Protein AF-X0WS95-F1 (afdb_monomer_lite)

Radius of gyration: 35.37 Å; chains: 1; bounding box: 78×83×70 Å

Foldseek 3Di:
DVVVVVCVVCCVVCVVVVVVVVVVVVVVVVVVVVVVVVVVVVVVVCVVPVVVVVVVVVVLVVDPVSVCCVVVVVVVVVVVVVVCVVCVVVCPVVVLVVLVVVVQVLLLLVLQLQVVVCVVVVQAGAQDVVVSVVVVSDDPCSVPPPQNPAKDAQRHGHGLVVDDQQQFGMKGDDPFFIWTAGSVSHIDTDGPVCLLVVLVSCVVVVNCPDPSVVPNVPQDPVSVVVVVVVVVVCVVVVPDDPVVVVVVPD

Sequence (250 aa):
GQDATRLERVWPLVRPYVMALVWVVVMLAGVAVAALAGYVALKVAWRVLFPAAGRTIKFVWQRPVLRWAAVILPLIVLCLGLMVAMLLPAVSGALDDAKKSQVANTLKQLGTAMQTYSSAHRQEYPESLDELHEEGFMAAELSNSREIKNFEYLAGGKRVTDMPGSAVVAYAELEDGFNVLYNDGHVAWRSRGEMRELAAQLYKQGDVDANVVREDLRLSEAELDDYTKQYNLAKRLKGKSRAKLDQLVG

Secondary structure (DSSP, 8-state):
-THHHHHHHHHHHHHHHHHHHHHHHHHHHHHHHHHHHHHHHHHHHHHHHHHHHHHHHHHHTTSHHHHHHHHHHHHHHHHHHHHHHHHHHHHHHHHHHHHHHHHHHHHHHHHHHHHHHHHHTTTBPPSSHHHHHHTTSS-HHHHH-GGGGSEEE--TT-BGGGS-TTSEEEEEEETTEEEEEETTS-EEEEEGGGHHHHHHHHHHHT--S-HHHHHHTSPPHHHHHHHHHHHHHHHHTTT--GGGTTTT--

InterPro domains:
  IPR045584 Pilin-like [SSF54523] (78-125)

Organism: NCBI:txid412755

pLDDT: mean 79.01, std 12.48, range [43.91, 94.75]

Structure (mmCIF, N/CA/C/O backbone):
data_AF-X0WS95-F1
#
_entry.id   AF-X0WS95-F1
#
loop_
_atom_site.group_PDB
_atom_site.id
_atom_site.type_symbol
_atom_site.label_atom_id
_atom_site.label_alt_id
_atom_site.label_comp_id
_atom_site.label_asym_id
_atom_site.label_entity_id
_atom_site.label_seq_id
_atom_site.pdbx_PDB_ins_code
_atom_site.Cartn_x
_atom_site.Cartn_y
_atom_site.Cartn_z
_atom_site.occupancy
_atom_site.B_iso_or_equiv
_atom_site.auth_seq_id
_atom_site.auth_comp_id
_atom_site.auth_asym_id
_atom_site.auth_atom_id
_atom_site.pdbx_PDB_model_num
ATOM 1 N N . GLY A 1 1 ? 59.728 44.444 -27.921 1.00 51.03 1 GLY A N 1
ATOM 2 C CA . GLY A 1 1 ? 58.648 45.090 -28.696 1.00 51.03 1 GLY A CA 1
ATOM 3 C C . GLY A 1 1 ? 57.432 45.233 -27.806 1.00 51.03 1 GLY A C 1
ATOM 4 O O . GLY A 1 1 ? 57.235 44.361 -26.969 1.00 51.03 1 GLY A O 1
ATOM 5 N N . GLN A 1 2 ? 56.665 46.319 -27.937 1.00 59.28 2 GLN A N 1
ATOM 6 C CA . GLN A 1 2 ? 55.518 46.682 -27.078 1.00 59.28 2 GLN A CA 1
ATOM 7 C C . GLN A 1 2 ? 54.415 45.605 -26.948 1.00 59.28 2 GLN A C 1
ATOM 9 O O . GLN A 1 2 ? 53.550 45.721 -26.084 1.00 59.28 2 GLN A O 1
ATOM 14 N N . ASP A 1 3 ? 54.461 44.542 -27.752 1.00 57.81 3 ASP A N 1
ATOM 15 C CA . ASP A 1 3 ? 53.487 43.448 -27.726 1.00 57.81 3 ASP A CA 1
ATOM 16 C C . ASP A 1 3 ? 53.684 42.457 -26.565 1.00 57.81 3 ASP A C 1
ATOM 18 O O . ASP A 1 3 ? 52.709 41.896 -26.064 1.00 57.81 3 ASP A O 1
ATOM 22 N N . ALA A 1 4 ? 54.917 42.282 -26.070 1.00 58.69 4 ALA A N 1
ATOM 23 C CA . ALA A 1 4 ? 55.209 41.333 -24.987 1.00 58.69 4 ALA A CA 1
ATOM 24 C C . ALA A 1 4 ? 54.573 41.751 -23.645 1.00 58.69 4 ALA A C 1
ATOM 26 O O . ALA A 1 4 ? 54.036 40.920 -22.918 1.00 58.69 4 ALA A O 1
ATOM 27 N N . THR A 1 5 ? 54.537 43.053 -23.353 1.00 60.31 5 THR A N 1
ATOM 28 C CA . THR A 1 5 ? 53.957 43.601 -22.114 1.00 60.31 5 THR A CA 1
ATOM 29 C C . THR A 1 5 ? 52.428 43.678 -22.142 1.00 60.31 5 THR A C 1
ATOM 31 O O . THR A 1 5 ? 51.791 43.736 -21.088 1.00 60.31 5 THR A O 1
ATOM 34 N N . ARG A 1 6 ? 51.804 43.656 -23.331 1.00 62.22 6 ARG A N 1
ATOM 35 C CA . ARG A 1 6 ? 50.345 43.517 -23.470 1.00 62.22 6 ARG A CA 1
ATOM 36 C C . ARG A 1 6 ? 49.896 42.102 -23.129 1.00 62.22 6 ARG A C 1
ATOM 38 O O . ARG A 1 6 ? 48.949 41.956 -22.362 1.00 62.22 6 ARG A O 1
ATOM 45 N N . LEU A 1 7 ? 50.588 41.085 -23.644 1.00 61.38 7 LEU A N 1
ATOM 46 C CA . LEU A 1 7 ? 50.256 39.675 -23.422 1.00 61.38 7 LEU A CA 1
ATOM 47 C C . LEU A 1 7 ? 50.296 39.287 -21.938 1.00 61.38 7 LEU A C 1
ATOM 49 O O . LEU A 1 7 ? 49.357 38.653 -21.467 1.00 61.38 7 LEU A O 1
ATOM 53 N N . GLU A 1 8 ? 51.290 39.745 -21.175 1.00 66.88 8 GLU A N 1
ATOM 54 C CA . GLU A 1 8 ? 51.404 39.448 -19.735 1.00 66.88 8 GLU A CA 1
ATOM 55 C C . GLU A 1 8 ? 50.234 39.983 -18.893 1.00 66.88 8 GLU A C 1
ATOM 57 O O . GLU A 1 8 ? 49.891 39.397 -17.867 1.00 66.88 8 GLU A O 1
ATOM 62 N N . ARG A 1 9 ? 49.566 41.057 -19.338 1.00 71.06 9 ARG A N 1
ATOM 63 C CA . ARG A 1 9 ? 48.417 41.644 -18.630 1.00 71.06 9 ARG A CA 1
ATOM 64 C C . ARG A 1 9 ? 47.102 40.914 -18.916 1.00 71.06 9 ARG A C 1
ATOM 66 O O . ARG A 1 9 ? 46.250 40.832 -18.037 1.00 71.06 9 ARG A O 1
ATOM 73 N N . VAL A 1 10 ? 46.925 40.392 -20.131 1.00 75.62 10 VAL A N 1
ATOM 74 C CA . VAL A 1 10 ? 45.719 39.636 -20.537 1.00 75.62 10 VAL A CA 1
ATOM 75 C C . VAL A 1 10 ? 45.837 38.138 -20.258 1.00 75.62 10 VAL A C 1
ATOM 77 O O . VAL A 1 10 ? 44.820 37.463 -20.119 1.00 75.62 10 VAL A O 1
ATOM 80 N N . TRP A 1 11 ? 47.054 37.610 -20.115 1.00 77.94 11 TRP A N 1
ATOM 81 C CA . TRP A 1 11 ? 47.298 36.191 -19.860 1.00 77.94 11 TRP A CA 1
ATOM 82 C C . TRP A 1 11 ? 46.543 35.623 -18.644 1.00 77.94 11 TRP A C 1
ATOM 84 O O . TRP A 1 11 ? 45.923 34.575 -18.805 1.00 77.94 11 TRP A O 1
ATOM 94 N N . PRO A 1 12 ? 46.475 36.277 -17.465 1.00 80.69 12 PRO A N 1
ATOM 95 C CA . PRO A 1 12 ? 45.745 35.735 -16.314 1.00 80.69 12 PRO A CA 1
ATOM 96 C C . PRO A 1 12 ? 44.233 35.617 -16.558 1.00 80.69 12 PRO A C 1
ATOM 98 O O . PRO A 1 12 ? 43.599 34.709 -16.028 1.00 80.69 12 PRO A O 1
ATOM 101 N N . LEU A 1 13 ? 43.669 36.509 -17.380 1.00 79.88 13 LEU A N 1
ATOM 102 C CA . LEU A 1 13 ? 42.247 36.533 -17.740 1.00 79.88 13 LEU A CA 1
ATOM 103 C C . LEU A 1 13 ? 41.900 35.459 -18.780 1.00 79.88 13 LEU A C 1
ATOM 105 O O . LEU A 1 13 ? 40.822 34.877 -18.724 1.00 79.88 13 LEU A O 1
ATOM 109 N N . VAL A 1 14 ? 42.812 35.180 -19.716 1.00 83.56 14 VAL A N 1
ATOM 110 C CA . VAL A 1 14 ? 42.594 34.244 -20.837 1.00 83.56 14 VAL A CA 1
ATOM 111 C C . VAL A 1 14 ? 43.036 32.812 -20.496 1.00 83.56 14 VAL A C 1
ATOM 113 O O . VAL A 1 14 ? 42.481 31.845 -21.018 1.00 83.56 14 VAL A O 1
ATOM 116 N N . ARG A 1 15 ? 43.979 32.651 -19.558 1.00 84.56 15 ARG A N 1
ATOM 117 C CA . ARG A 1 15 ? 44.483 31.362 -19.059 1.00 84.56 15 ARG A CA 1
ATOM 118 C C . ARG A 1 15 ? 43.390 30.359 -18.655 1.00 84.56 15 ARG A C 1
ATOM 120 O O . ARG A 1 15 ? 43.506 29.218 -19.100 1.00 84.56 15 ARG A O 1
ATOM 127 N N . PRO A 1 16 ? 42.343 30.703 -17.873 1.00 87.12 16 PRO A N 1
ATOM 128 C CA . PRO A 1 16 ? 41.310 29.729 -17.508 1.00 87.12 16 PRO A CA 1
ATOM 129 C C . PRO A 1 16 ? 40.523 29.222 -18.724 1.00 87.12 16 PRO A C 1
ATOM 131 O O . PRO A 1 16 ? 40.221 28.034 -18.796 1.00 87.12 16 PRO A O 1
ATOM 134 N N . TYR A 1 17 ? 40.263 30.077 -19.717 1.00 88.19 17 TYR A N 1
ATOM 135 C CA . TYR A 1 17 ? 39.553 29.695 -20.942 1.00 88.19 17 TYR A CA 1
ATOM 136 C C . TYR A 1 17 ? 40.396 28.797 -21.847 1.00 88.19 17 TYR A C 1
ATOM 138 O O . TYR A 1 17 ? 39.897 27.803 -22.366 1.00 88.19 17 TYR A O 1
ATOM 146 N N . VAL A 1 18 ? 41.689 29.099 -21.997 1.00 88.50 18 VAL A N 1
ATOM 147 C CA . VAL A 1 18 ? 42.621 28.249 -22.757 1.00 88.50 18 VAL A CA 1
ATOM 148 C C . VAL A 1 18 ? 42.774 26.888 -22.085 1.00 88.50 18 VAL A C 1
ATOM 150 O O . VAL A 1 18 ? 42.751 25.860 -22.755 1.00 88.50 18 VAL A O 1
ATOM 153 N N . MET A 1 19 ? 42.873 26.861 -20.757 1.00 88.81 19 MET A N 1
ATOM 154 C CA . MET A 1 19 ? 42.991 25.619 -19.999 1.00 88.81 19 MET A CA 1
ATOM 155 C C . MET A 1 19 ? 41.702 24.786 -20.088 1.00 88.81 19 MET A C 1
ATOM 157 O O . MET A 1 19 ? 41.779 23.579 -20.297 1.00 88.81 19 MET A O 1
ATOM 161 N N . ALA A 1 20 ? 40.527 25.422 -20.034 1.00 87.00 20 ALA A N 1
ATOM 162 C CA . ALA A 1 20 ? 39.244 24.765 -20.281 1.00 87.00 20 ALA A CA 1
ATOM 163 C C . ALA A 1 20 ? 39.148 24.196 -21.708 1.00 87.00 20 ALA A C 1
ATOM 165 O O . ALA A 1 20 ? 38.742 23.049 -21.877 1.00 87.00 20 ALA A O 1
ATOM 166 N N . LEU A 1 21 ? 39.584 24.947 -22.725 1.00 91.88 21 LEU A N 1
ATOM 167 C CA . LEU A 1 21 ? 39.615 24.484 -24.116 1.00 91.88 21 LEU A CA 1
ATOM 168 C C . LEU A 1 21 ? 40.515 23.247 -24.278 1.00 91.88 21 LEU A C 1
ATOM 170 O O . LEU A 1 21 ? 40.120 22.276 -24.919 1.00 91.88 21 LEU A O 1
ATOM 174 N N . VAL A 1 22 ? 41.698 23.252 -23.657 1.00 92.88 22 VAL A N 1
ATOM 175 C CA . VAL A 1 22 ? 42.612 22.100 -23.656 1.00 92.88 22 VAL A CA 1
ATOM 176 C C . VAL A 1 22 ? 41.953 20.882 -23.007 1.00 92.88 22 VAL A C 1
ATOM 178 O O . VAL A 1 22 ? 41.993 19.797 -23.582 1.00 92.88 22 VAL A O 1
ATOM 181 N N . TRP A 1 23 ? 41.288 21.049 -21.861 1.00 94.75 23 TRP A N 1
ATOM 182 C CA . TRP A 1 23 ? 40.568 19.953 -21.206 1.00 94.75 23 TRP A CA 1
ATOM 183 C C . TRP A 1 23 ? 39.411 19.408 -22.049 1.00 94.75 23 TRP A C 1
ATOM 185 O O . TRP A 1 23 ? 39.240 18.193 -22.114 1.00 94.75 23 TRP A O 1
ATOM 195 N N . VAL A 1 24 ? 38.668 20.266 -22.753 1.00 92.00 24 VAL A N 1
ATOM 196 C CA . VAL A 1 24 ? 37.610 19.840 -23.686 1.00 92.00 24 VAL A CA 1
ATOM 197 C C . VAL A 1 24 ? 38.191 19.002 -24.826 1.00 92.00 24 VAL A C 1
ATOM 199 O O . VAL A 1 24 ? 37.656 17.939 -25.136 1.00 92.00 24 VAL A O 1
ATOM 202 N N . VAL A 1 25 ? 39.312 19.423 -25.418 1.00 93.12 25 VAL A N 1
ATOM 203 C CA . VAL A 1 25 ? 39.982 18.664 -26.488 1.00 93.12 25 VAL A CA 1
ATOM 204 C C . VAL A 1 25 ? 40.484 17.309 -25.979 1.00 93.12 25 VAL A C 1
ATOM 206 O O . VAL A 1 25 ? 40.285 16.295 -26.648 1.00 93.12 25 VAL A O 1
ATOM 209 N N . VAL A 1 26 ? 41.074 17.262 -24.782 1.00 92.38 26 VAL A N 1
ATOM 210 C CA . VAL A 1 26 ? 41.519 16.010 -24.145 1.00 92.38 26 VAL A CA 1
ATOM 211 C C . VAL A 1 26 ? 40.336 15.077 -23.876 1.00 92.38 26 VAL A C 1
ATOM 213 O O . VAL A 1 26 ? 40.427 13.879 -24.143 1.00 92.38 26 VAL A O 1
ATOM 216 N N . MET A 1 27 ? 39.208 15.610 -23.405 1.00 91.62 27 MET A N 1
ATOM 217 C CA . MET A 1 27 ? 38.013 14.814 -23.133 1.00 91.62 27 MET A CA 1
ATOM 218 C C . MET A 1 27 ? 37.405 14.249 -24.423 1.00 91.62 27 MET A C 1
ATOM 220 O O . MET A 1 27 ? 37.101 13.059 -24.484 1.00 91.62 27 MET A O 1
ATOM 224 N N . LEU A 1 28 ? 37.301 15.062 -25.479 1.00 92.50 28 LEU A N 1
ATOM 225 C CA . LEU A 1 28 ? 36.827 14.618 -26.794 1.00 92.50 28 LEU A CA 1
ATOM 226 C C . LEU A 1 28 ? 37.736 13.539 -27.396 1.00 92.50 28 LEU A C 1
ATOM 228 O O . LEU A 1 28 ? 37.239 12.546 -27.927 1.00 92.50 28 LEU A O 1
ATOM 232 N N . ALA A 1 29 ? 39.057 13.687 -27.263 1.00 89.62 29 ALA A N 1
ATOM 233 C CA . ALA A 1 29 ? 40.011 12.666 -27.686 1.00 89.62 29 ALA A CA 1
ATOM 234 C C . ALA A 1 29 ? 39.838 11.360 -26.889 1.00 89.62 29 ALA A C 1
ATOM 236 O O . ALA A 1 29 ? 39.828 10.279 -27.477 1.00 89.62 29 ALA A O 1
ATOM 237 N N . GLY A 1 30 ? 39.629 11.447 -25.571 1.00 88.81 30 GLY A N 1
ATOM 238 C CA . GLY A 1 30 ? 39.355 10.288 -24.717 1.00 88.81 30 GLY A CA 1
ATOM 239 C C . GLY A 1 30 ? 38.076 9.546 -25.114 1.00 88.81 30 GLY A C 1
ATOM 240 O O . GLY A 1 30 ? 38.086 8.321 -25.243 1.00 88.81 30 GLY A O 1
ATOM 241 N N . VAL A 1 31 ? 36.994 10.281 -25.390 1.00 89.25 31 VAL A N 1
ATOM 242 C CA . VAL A 1 31 ? 35.725 9.708 -25.870 1.00 89.25 31 VAL A CA 1
ATOM 243 C C . VAL A 1 31 ? 35.906 9.033 -27.231 1.00 89.25 31 VAL A C 1
ATOM 245 O O . VAL A 1 31 ? 35.423 7.918 -27.427 1.00 89.25 31 VAL A O 1
ATOM 248 N N . ALA A 1 32 ? 36.646 9.652 -28.154 1.00 89.31 32 ALA A N 1
ATOM 249 C CA . ALA A 1 32 ? 36.923 9.069 -29.465 1.00 89.31 32 ALA A CA 1
ATOM 250 C C . ALA A 1 32 ? 37.728 7.761 -29.363 1.00 89.31 32 ALA A C 1
ATOM 252 O O . ALA A 1 32 ? 37.407 6.787 -30.044 1.00 89.31 32 ALA A O 1
ATOM 253 N N . VAL A 1 33 ? 38.731 7.702 -28.480 1.00 89.56 33 VAL A N 1
ATOM 254 C CA . VAL A 1 33 ? 39.522 6.484 -28.235 1.00 89.56 33 VAL A CA 1
ATOM 255 C C . VAL A 1 33 ? 38.668 5.387 -27.600 1.00 89.56 33 VAL A C 1
ATOM 257 O O . VAL A 1 33 ? 38.736 4.241 -28.041 1.00 89.56 33 VAL A O 1
ATOM 260 N N . ALA A 1 34 ? 37.824 5.719 -26.621 1.00 85.06 34 ALA A N 1
ATOM 261 C CA . ALA A 1 34 ? 36.910 4.758 -26.003 1.00 85.06 34 ALA A CA 1
ATOM 262 C C . ALA A 1 34 ? 35.889 4.206 -27.013 1.00 85.06 34 ALA A C 1
ATOM 264 O O . ALA A 1 34 ? 35.655 2.997 -27.060 1.00 85.06 34 ALA A O 1
ATOM 265 N N . ALA A 1 35 ? 35.337 5.064 -27.876 1.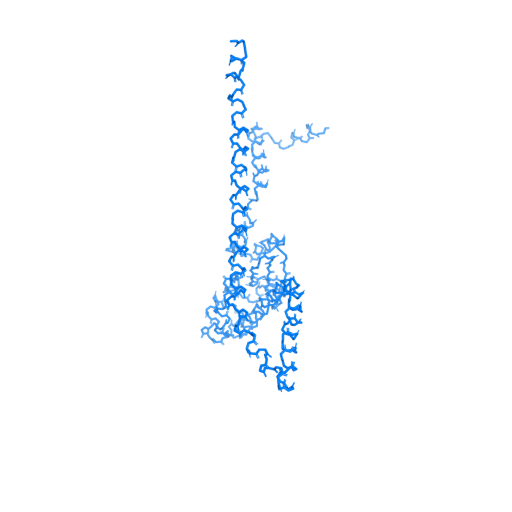00 88.12 35 ALA A N 1
ATOM 266 C CA . ALA A 1 35 ? 34.433 4.656 -28.948 1.00 88.12 35 ALA A CA 1
ATOM 267 C C . ALA A 1 35 ? 35.132 3.748 -29.972 1.00 88.12 35 ALA A C 1
ATOM 269 O O . ALA A 1 35 ? 34.577 2.724 -30.376 1.00 88.12 35 ALA A O 1
ATOM 270 N N . LEU A 1 36 ? 36.372 4.073 -30.354 1.00 91.06 36 LEU A N 1
ATOM 271 C CA . LEU A 1 36 ? 37.169 3.257 -31.269 1.00 91.06 36 LEU A CA 1
ATOM 272 C C . LEU A 1 36 ? 37.506 1.892 -30.653 1.00 91.06 36 LEU A C 1
ATOM 274 O O . LEU A 1 36 ? 37.371 0.868 -31.321 1.00 91.06 36 LEU A O 1
ATOM 278 N N . ALA A 1 37 ? 37.890 1.860 -29.375 1.00 85.56 37 ALA A N 1
ATOM 279 C CA . ALA A 1 37 ? 38.157 0.628 -28.641 1.00 85.56 37 ALA A CA 1
ATOM 280 C C . ALA A 1 37 ? 36.898 -0.245 -28.529 1.00 85.56 37 ALA A C 1
ATOM 282 O O . ALA A 1 37 ? 36.961 -1.444 -28.800 1.00 85.56 37 ALA A O 1
ATOM 283 N N . GLY A 1 38 ? 35.743 0.358 -28.225 1.00 86.69 38 GLY A N 1
ATOM 284 C CA . GLY A 1 38 ? 34.448 -0.323 -28.217 1.00 86.69 38 GLY A CA 1
ATOM 285 C C . GLY A 1 38 ? 34.080 -0.899 -29.586 1.00 86.69 38 GLY A C 1
ATOM 286 O O . GLY A 1 38 ? 33.688 -2.061 -29.683 1.00 86.69 38 GLY A O 1
ATOM 287 N N . TYR A 1 39 ? 34.287 -0.138 -30.664 1.00 90.50 39 TYR A N 1
ATOM 288 C CA . TYR A 1 39 ? 34.056 -0.606 -32.033 1.00 90.50 39 TYR A CA 1
ATOM 289 C C . TYR A 1 39 ? 34.977 -1.772 -32.418 1.00 90.50 39 TYR A C 1
ATOM 291 O O . TYR A 1 39 ? 34.523 -2.758 -33.001 1.00 90.50 39 TYR A O 1
ATOM 299 N N . VAL A 1 40 ? 36.267 -1.698 -32.074 1.00 88.19 40 VAL A N 1
ATOM 300 C CA . VAL A 1 40 ? 37.228 -2.777 -32.341 1.00 88.19 40 VAL A CA 1
ATOM 301 C C . VAL A 1 40 ? 36.879 -4.026 -31.537 1.00 88.19 40 VAL A C 1
ATOM 303 O O . VAL A 1 40 ? 36.846 -5.112 -32.114 1.00 88.19 40 VAL A O 1
ATOM 306 N N . ALA A 1 41 ? 36.552 -3.889 -30.250 1.00 83.94 41 ALA A N 1
ATOM 307 C CA . ALA A 1 41 ? 36.123 -5.003 -29.409 1.00 83.94 41 ALA A CA 1
ATOM 308 C C . ALA A 1 41 ? 34.859 -5.672 -29.968 1.00 83.94 41 ALA A C 1
ATOM 310 O O . ALA A 1 41 ? 34.825 -6.894 -30.118 1.00 83.94 41 ALA A O 1
ATOM 311 N N . LEU A 1 42 ? 33.866 -4.879 -30.380 1.00 86.38 42 LEU A N 1
ATOM 312 C CA . LEU A 1 42 ? 32.645 -5.375 -31.010 1.00 86.38 42 LEU A CA 1
ATOM 313 C C . LEU A 1 42 ? 32.943 -6.111 -32.323 1.00 86.38 42 LEU A C 1
ATOM 315 O O . LEU A 1 42 ? 32.413 -7.194 -32.561 1.00 86.38 42 LEU A O 1
ATOM 319 N N . LYS A 1 43 ? 33.833 -5.567 -33.159 1.00 85.50 43 LYS A N 1
ATOM 320 C CA . LYS A 1 43 ? 34.230 -6.162 -34.443 1.00 85.50 43 LYS A CA 1
ATOM 321 C C . LYS A 1 43 ? 35.011 -7.466 -34.271 1.00 85.50 43 LYS A C 1
ATOM 323 O O . LYS A 1 43 ? 34.818 -8.402 -35.049 1.00 85.50 43 LYS A O 1
ATOM 328 N N . VAL A 1 44 ? 35.887 -7.542 -33.269 1.00 84.44 44 VAL A N 1
ATOM 329 C CA . VAL A 1 44 ? 36.634 -8.761 -32.921 1.00 84.44 44 VAL A CA 1
ATOM 330 C C . VAL A 1 44 ? 35.689 -9.815 -32.351 1.00 84.44 44 VAL A C 1
ATOM 332 O O . VAL A 1 44 ? 35.720 -10.952 -32.816 1.00 84.44 44 VAL A O 1
ATOM 335 N N . ALA A 1 45 ? 34.792 -9.437 -31.437 1.00 79.25 45 ALA A N 1
ATOM 336 C CA . ALA A 1 45 ? 33.759 -10.326 -30.913 1.00 79.25 45 ALA A CA 1
ATOM 337 C C . ALA A 1 45 ? 32.890 -10.896 -32.045 1.00 79.25 45 ALA A C 1
ATOM 339 O O . ALA A 1 45 ? 32.692 -12.109 -32.121 1.00 79.25 45 ALA A O 1
ATOM 340 N N . TRP A 1 46 ? 32.470 -10.050 -32.992 1.00 76.56 46 TRP A N 1
ATOM 341 C CA . TRP A 1 46 ? 31.762 -10.476 -34.200 1.00 76.56 46 TRP A CA 1
ATOM 342 C C . TRP A 1 46 ? 32.570 -11.484 -35.022 1.00 76.56 46 TRP A C 1
ATOM 344 O O . TRP A 1 46 ? 32.042 -12.519 -35.420 1.00 76.56 46 TRP A O 1
ATOM 354 N N . ARG A 1 47 ? 33.866 -11.232 -35.242 1.00 78.12 47 ARG A N 1
ATOM 355 C CA . ARG A 1 47 ? 34.745 -12.146 -35.989 1.00 78.12 47 ARG A CA 1
ATOM 356 C C . ARG A 1 47 ? 34.972 -13.494 -35.311 1.00 78.12 47 ARG A C 1
ATOM 358 O O . ARG A 1 47 ? 35.217 -14.459 -36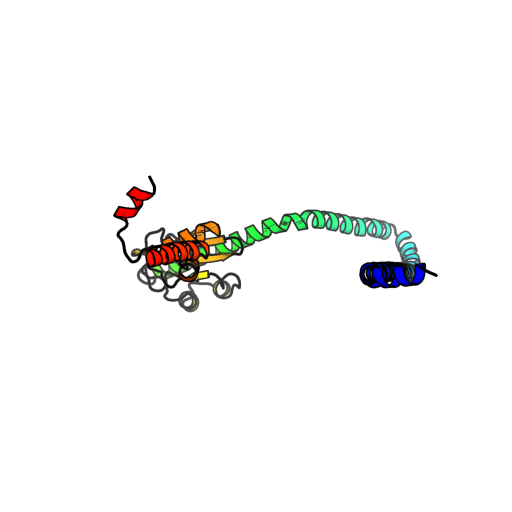.024 1.00 78.12 47 ARG A O 1
ATOM 365 N N . VAL A 1 48 ? 34.927 -13.563 -33.984 1.00 75.06 48 VAL A N 1
ATOM 366 C CA . VAL A 1 48 ? 35.158 -14.801 -33.221 1.00 75.06 48 VAL A CA 1
ATOM 367 C C . VAL A 1 48 ? 33.871 -15.618 -33.066 1.00 75.06 48 VAL A C 1
ATOM 369 O O . VAL A 1 48 ? 33.909 -16.841 -33.181 1.00 75.06 48 VAL A O 1
ATOM 372 N N . LEU A 1 49 ? 32.719 -14.965 -32.881 1.00 67.81 49 LEU A N 1
ATOM 373 C CA . LEU A 1 49 ? 31.420 -15.634 -32.722 1.00 67.81 49 LEU A CA 1
ATOM 374 C C . LEU A 1 49 ? 30.842 -16.166 -34.048 1.00 67.81 49 LEU A C 1
ATOM 376 O O . LEU A 1 49 ? 30.312 -17.277 -34.094 1.00 67.81 49 LEU A O 1
ATOM 380 N N . PHE A 1 50 ? 30.967 -15.422 -35.152 1.00 62.94 50 PHE A N 1
ATOM 381 C CA . PHE A 1 50 ? 30.386 -15.817 -36.444 1.00 62.94 50 PHE A CA 1
ATOM 382 C C . PHE A 1 50 ? 30.946 -17.092 -37.115 1.00 62.94 50 PHE A C 1
ATOM 384 O O . PHE A 1 50 ? 30.156 -17.804 -37.744 1.00 62.94 50 PHE A O 1
ATOM 391 N N . PRO A 1 51 ? 32.242 -17.461 -37.027 1.00 61.31 51 PRO A N 1
ATOM 392 C CA . PRO A 1 51 ? 32.737 -18.672 -37.690 1.00 61.31 51 PRO A CA 1
ATOM 393 C C . PRO A 1 51 ? 32.170 -19.967 -37.087 1.00 61.31 51 PRO A C 1
ATOM 395 O O . PRO A 1 51 ? 32.076 -20.973 -37.796 1.00 61.31 51 PRO A O 1
ATOM 398 N N . ALA A 1 52 ? 31.733 -19.952 -35.822 1.00 59.03 52 ALA A N 1
ATOM 399 C CA . ALA A 1 52 ? 31.003 -21.066 -35.214 1.00 59.03 52 ALA A CA 1
ATOM 400 C C . ALA A 1 52 ? 29.562 -21.170 -35.752 1.00 59.03 52 ALA A C 1
ATOM 402 O O . ALA A 1 52 ? 29.070 -22.274 -35.993 1.00 59.03 52 ALA A O 1
ATOM 403 N N . ALA A 1 53 ? 28.921 -20.031 -36.037 1.00 57.66 53 ALA A N 1
ATOM 404 C CA . ALA A 1 53 ? 27.579 -19.977 -36.614 1.00 57.66 53 ALA A CA 1
ATOM 405 C C . ALA A 1 53 ? 27.537 -20.500 -38.063 1.00 57.66 53 ALA A C 1
ATOM 407 O O . ALA A 1 53 ? 26.600 -21.188 -38.452 1.00 57.66 53 ALA A O 1
ATOM 408 N N . GLY A 1 54 ? 28.572 -20.257 -38.875 1.00 58.97 54 GLY A N 1
ATOM 409 C CA . GLY A 1 54 ? 28.587 -20.681 -40.284 1.00 58.97 54 GLY A CA 1
ATOM 410 C C . GLY A 1 54 ? 28.492 -22.202 -40.506 1.00 58.97 54 GLY A C 1
ATOM 411 O O . GLY A 1 54 ? 27.897 -22.649 -41.490 1.00 58.97 54 GLY A O 1
ATOM 412 N N . ARG A 1 55 ? 29.036 -23.015 -39.586 1.00 59.31 55 ARG A N 1
ATOM 413 C CA . ARG A 1 55 ? 28.955 -24.489 -39.651 1.00 59.31 55 ARG A CA 1
ATOM 414 C C . ARG A 1 55 ? 27.600 -25.022 -39.179 1.00 59.31 55 ARG A C 1
ATOM 416 O O . ARG A 1 55 ? 27.069 -25.945 -39.792 1.00 59.31 55 ARG A O 1
ATOM 423 N N . THR A 1 56 ? 27.015 -24.422 -38.145 1.00 57.62 56 THR A N 1
ATOM 424 C CA . THR A 1 56 ? 25.698 -24.811 -37.618 1.00 57.62 56 THR A CA 1
ATOM 425 C C . THR A 1 56 ? 24.550 -24.329 -38.510 1.00 57.62 56 THR A C 1
ATOM 427 O O . THR A 1 56 ? 23.598 -25.078 -38.715 1.00 57.62 56 THR A O 1
ATOM 430 N N . ILE A 1 57 ? 24.664 -23.156 -39.147 1.00 60.12 57 ILE A N 1
ATOM 431 C CA . ILE A 1 57 ? 23.672 -22.626 -40.103 1.00 60.12 57 ILE A CA 1
ATOM 432 C C . ILE A 1 57 ? 23.494 -23.569 -41.299 1.00 60.12 57 ILE A C 1
ATOM 434 O O . ILE A 1 57 ? 22.362 -23.850 -41.690 1.00 60.12 57 ILE A O 1
ATOM 438 N N . LYS A 1 58 ? 24.590 -24.110 -41.853 1.00 61.47 58 LYS A N 1
ATOM 439 C CA . LYS A 1 58 ? 24.516 -25.095 -42.947 1.00 61.47 58 LYS A CA 1
ATOM 440 C C . LYS A 1 58 ? 23.801 -26.382 -42.526 1.00 61.47 58 LYS A C 1
ATOM 442 O O . LYS A 1 58 ? 23.024 -26.913 -43.311 1.00 61.47 58 LYS A O 1
ATOM 447 N N . PHE A 1 59 ? 24.026 -26.858 -41.300 1.00 61.31 59 PHE A N 1
ATOM 448 C CA . PHE A 1 59 ? 23.373 -28.056 -40.761 1.00 61.31 59 PHE A CA 1
ATOM 449 C C . PHE A 1 59 ? 21.868 -27.843 -40.531 1.00 61.31 59 PHE A C 1
ATOM 451 O O . PHE A 1 59 ? 21.046 -28.665 -40.935 1.00 61.31 59 PHE A O 1
ATOM 458 N N . VAL A 1 60 ? 21.497 -26.694 -39.960 1.00 60.97 60 VAL A N 1
ATOM 459 C CA . VAL A 1 60 ? 20.102 -26.271 -39.761 1.00 60.97 60 VAL A CA 1
ATOM 460 C C . VAL A 1 60 ? 19.368 -26.135 -41.101 1.00 60.97 60 VAL A C 1
ATOM 462 O O . VAL A 1 60 ? 18.214 -26.543 -41.200 1.00 60.97 60 VAL A O 1
ATOM 465 N N . TRP A 1 61 ? 20.039 -25.659 -42.158 1.00 61.47 61 TRP A N 1
ATOM 466 C CA . TRP A 1 61 ? 19.463 -25.494 -43.502 1.00 61.47 61 TRP A CA 1
ATOM 467 C C . TRP A 1 61 ? 19.251 -26.782 -44.309 1.00 61.47 61 TRP A C 1
ATOM 469 O O . TRP A 1 61 ? 18.544 -26.754 -45.318 1.00 61.47 61 TRP A O 1
ATOM 479 N N . GLN A 1 62 ? 19.801 -27.916 -43.876 1.00 72.00 62 GLN A N 1
ATOM 480 C CA . GLN A 1 62 ? 19.599 -29.207 -44.547 1.00 72.00 62 GLN A CA 1
ATOM 481 C C . GLN A 1 62 ? 18.340 -29.946 -44.070 1.00 72.00 62 GLN A C 1
ATOM 483 O O . GLN A 1 62 ? 17.849 -30.833 -44.765 1.00 72.00 62 GLN A O 1
ATOM 488 N N . ARG A 1 63 ? 17.786 -29.583 -42.906 1.00 75.19 63 ARG A N 1
ATOM 489 C CA . ARG A 1 63 ? 16.612 -30.243 -42.314 1.00 75.19 63 ARG A CA 1
ATOM 490 C C . ARG A 1 63 ? 15.410 -29.291 -42.371 1.00 75.19 63 ARG A C 1
ATOM 492 O O . ARG A 1 63 ? 15.458 -28.247 -41.724 1.00 75.19 63 ARG A O 1
ATOM 499 N N . PRO A 1 64 ? 14.315 -29.620 -43.084 1.00 72.75 64 PRO A N 1
ATOM 500 C CA . PRO A 1 64 ? 13.205 -28.686 -43.290 1.00 72.75 64 PRO A CA 1
ATOM 501 C C . PRO A 1 64 ? 12.589 -28.193 -41.973 1.00 72.75 64 PRO A C 1
ATOM 503 O O . PRO A 1 64 ? 12.313 -27.009 -41.850 1.00 72.75 64 PRO A O 1
ATOM 506 N N . VAL A 1 65 ? 12.472 -29.048 -40.952 1.00 73.62 65 VAL A N 1
ATOM 507 C CA . VAL A 1 65 ? 11.891 -28.684 -39.643 1.00 73.62 65 VAL A CA 1
ATOM 508 C C . VAL A 1 65 ? 12.783 -27.723 -38.841 1.00 73.62 65 VAL A C 1
ATOM 510 O O . VAL A 1 65 ? 12.280 -26.783 -38.229 1.00 73.62 65 VAL A O 1
ATOM 513 N N . LEU A 1 66 ? 14.112 -27.898 -38.882 1.00 74.12 66 LEU A N 1
ATOM 514 C CA . LEU A 1 66 ? 15.033 -27.002 -38.172 1.00 74.12 66 LEU A CA 1
ATOM 515 C C . LEU A 1 66 ? 15.130 -25.621 -38.839 1.00 74.12 66 LEU A C 1
ATOM 517 O O . LEU A 1 66 ? 15.349 -24.634 -38.142 1.00 74.12 66 LEU A O 1
ATOM 521 N N . ARG A 1 67 ? 14.912 -25.525 -40.158 1.00 77.12 67 ARG A N 1
ATOM 522 C CA . ARG A 1 67 ? 14.833 -24.237 -40.875 1.00 77.12 67 ARG A CA 1
ATOM 523 C C . ARG A 1 67 ? 13.693 -23.375 -40.361 1.00 77.12 67 ARG A C 1
ATOM 525 O O . ARG A 1 67 ? 13.902 -22.199 -40.084 1.00 77.12 67 ARG A O 1
ATOM 532 N N . TRP A 1 68 ? 12.510 -23.967 -40.215 1.00 79.19 68 TRP A N 1
ATOM 533 C CA . TRP A 1 68 ? 11.343 -23.263 -39.692 1.00 79.19 68 TRP A CA 1
ATOM 534 C C . TRP A 1 68 ? 11.571 -22.821 -38.251 1.00 79.19 68 TRP A C 1
ATOM 536 O O . TRP A 1 68 ? 11.363 -21.654 -37.943 1.00 79.19 68 TRP A O 1
ATOM 546 N N . ALA A 1 69 ? 12.092 -23.700 -37.390 1.00 83.12 69 ALA A N 1
ATOM 547 C CA . ALA A 1 69 ? 12.406 -23.347 -36.006 1.00 83.12 69 ALA A CA 1
ATOM 548 C C . ALA A 1 69 ? 13.430 -22.200 -35.904 1.00 83.12 69 ALA A C 1
ATOM 550 O O . ALA A 1 69 ? 13.253 -21.292 -35.097 1.00 83.12 69 ALA A O 1
ATOM 551 N N . ALA A 1 70 ? 14.456 -22.188 -36.760 1.00 80.62 70 ALA A N 1
ATOM 552 C CA . ALA A 1 70 ? 15.471 -21.135 -36.782 1.00 80.62 70 ALA A CA 1
ATOM 553 C C . ALA A 1 70 ? 14.940 -19.764 -37.232 1.00 80.62 70 ALA A C 1
ATOM 555 O O . ALA A 1 70 ? 15.538 -18.748 -36.891 1.00 80.62 70 ALA A O 1
ATOM 556 N N . VAL A 1 71 ? 13.832 -19.725 -37.979 1.00 84.88 71 VAL A N 1
ATOM 557 C CA . VAL A 1 71 ? 13.159 -18.477 -38.376 1.00 84.88 71 VAL A CA 1
ATOM 558 C C . VAL A 1 71 ? 12.095 -18.075 -37.352 1.00 84.88 71 VAL A C 1
ATOM 560 O O . VAL A 1 71 ? 12.010 -16.912 -36.970 1.00 84.88 71 VAL A O 1
ATOM 563 N N . ILE A 1 72 ? 11.295 -19.033 -36.885 1.00 90.88 72 ILE A N 1
ATOM 564 C CA . ILE A 1 72 ? 10.127 -18.783 -36.036 1.00 90.88 72 ILE A CA 1
ATOM 565 C C . ILE A 1 72 ? 10.537 -18.455 -34.596 1.00 90.88 72 ILE A C 1
ATOM 567 O O . ILE A 1 72 ? 10.001 -17.518 -34.013 1.00 90.88 72 ILE A O 1
ATOM 571 N N . LEU A 1 73 ? 11.500 -19.178 -34.017 1.00 90.12 73 LEU A N 1
ATOM 572 C CA . LEU A 1 73 ? 11.923 -18.974 -32.628 1.00 90.12 73 LEU A CA 1
ATOM 573 C C . LEU A 1 73 ? 12.420 -17.537 -32.351 1.00 90.12 73 LEU A C 1
ATOM 575 O O . LEU A 1 73 ? 11.898 -16.914 -31.424 1.00 90.12 73 LEU A O 1
ATOM 579 N N . PRO A 1 74 ? 13.362 -16.958 -33.129 1.00 90.06 74 PRO A N 1
ATOM 580 C CA . PRO A 1 74 ? 13.788 -15.578 -32.900 1.00 90.06 74 PRO A CA 1
ATOM 581 C C . PRO A 1 74 ? 12.678 -14.564 -33.192 1.00 90.06 74 PRO A C 1
ATOM 583 O O . PRO A 1 74 ? 12.614 -13.544 -32.512 1.00 90.06 74 PRO A O 1
ATOM 586 N N . LEU A 1 75 ? 11.778 -14.842 -34.144 1.00 92.75 75 LEU A N 1
ATOM 587 C CA . LEU A 1 75 ? 10.630 -13.978 -34.428 1.00 92.75 75 LEU A CA 1
ATOM 588 C C . LEU A 1 75 ? 9.653 -13.920 -33.242 1.00 92.75 75 LEU A C 1
ATOM 590 O O . LEU A 1 75 ? 9.189 -12.840 -32.887 1.00 92.75 75 LEU A O 1
ATOM 594 N N . ILE A 1 76 ? 9.378 -15.059 -32.598 1.00 94.62 76 ILE A N 1
ATOM 595 C CA . ILE A 1 76 ? 8.522 -15.128 -31.405 1.00 94.62 76 ILE A CA 1
ATOM 596 C C . ILE A 1 76 ? 9.150 -14.353 -30.248 1.00 94.62 76 ILE A C 1
ATOM 598 O O . ILE A 1 76 ? 8.473 -13.537 -29.629 1.00 94.62 76 ILE A O 1
ATOM 602 N N . VAL A 1 77 ? 10.440 -14.567 -29.971 1.00 93.62 77 VAL A N 1
ATOM 603 C CA . VAL A 1 77 ? 11.139 -13.852 -28.890 1.00 93.62 77 VAL A CA 1
ATOM 604 C C . VAL A 1 77 ? 11.179 -12.348 -29.166 1.00 93.62 77 VAL A C 1
ATOM 606 O O . VAL A 1 77 ? 10.945 -11.559 -28.255 1.00 93.62 77 VAL A O 1
ATOM 609 N N . LEU A 1 78 ? 11.401 -11.941 -30.421 1.00 94.19 78 LEU A N 1
ATOM 610 C CA . LEU A 1 78 ? 11.354 -10.538 -30.834 1.00 94.19 78 LEU A CA 1
ATOM 611 C C . LEU A 1 78 ? 9.963 -9.927 -30.615 1.00 94.19 78 LEU A C 1
ATOM 613 O O . LEU A 1 78 ? 9.861 -8.835 -30.063 1.00 94.19 78 LEU A O 1
ATOM 617 N N . CYS A 1 79 ? 8.898 -10.627 -31.014 1.00 94.06 79 CYS A N 1
ATOM 618 C CA . CYS A 1 79 ? 7.523 -10.154 -30.854 1.00 94.06 79 CYS A CA 1
ATOM 619 C C . CYS A 1 79 ? 7.113 -10.072 -29.375 1.00 94.06 79 CYS A C 1
ATOM 621 O O . CYS A 1 79 ? 6.559 -9.059 -28.954 1.00 94.06 79 CYS A O 1
ATOM 623 N N . LEU A 1 80 ? 7.430 -11.094 -28.571 1.00 93.75 80 LEU A N 1
ATOM 624 C CA . LEU A 1 80 ? 7.199 -11.089 -27.122 1.00 93.75 80 LEU A CA 1
ATOM 625 C C . LEU A 1 80 ? 7.975 -9.960 -26.437 1.00 93.75 80 LEU A C 1
ATOM 627 O O . LEU A 1 80 ? 7.418 -9.254 -25.601 1.00 93.75 80 LEU A O 1
ATOM 631 N N . GLY A 1 81 ? 9.235 -9.747 -26.826 1.00 92.81 81 GLY A N 1
ATOM 632 C CA . GLY A 1 81 ? 10.053 -8.647 -26.321 1.00 92.81 81 GLY A CA 1
ATOM 633 C C . GLY A 1 81 ? 9.454 -7.278 -26.647 1.00 92.81 81 GLY A C 1
ATOM 634 O O . GLY A 1 81 ? 9.406 -6.418 -25.774 1.00 92.81 81 GLY A O 1
ATOM 635 N N . LEU A 1 82 ? 8.935 -7.093 -27.865 1.00 91.25 82 LEU A N 1
ATOM 636 C CA . LEU A 1 82 ? 8.239 -5.872 -28.287 1.00 91.25 82 LEU A CA 1
ATOM 637 C C . LEU A 1 82 ? 6.955 -5.631 -27.487 1.00 91.25 82 LEU A C 1
ATOM 639 O O . LEU A 1 82 ? 6.741 -4.520 -27.007 1.00 91.25 82 LEU A O 1
ATOM 643 N N . MET A 1 83 ? 6.133 -6.668 -27.294 1.00 93.69 83 MET A N 1
ATOM 644 C CA . MET A 1 83 ? 4.928 -6.572 -26.466 1.00 93.69 83 MET A CA 1
ATOM 645 C C . MET A 1 83 ? 5.287 -6.143 -25.041 1.00 93.69 83 MET A C 1
ATOM 647 O O . MET A 1 83 ? 4.757 -5.149 -24.550 1.00 93.69 83 MET A O 1
ATOM 651 N N . VAL A 1 84 ? 6.232 -6.836 -24.397 1.00 90.06 84 VAL A N 1
ATOM 652 C CA . VAL A 1 84 ? 6.675 -6.517 -23.031 1.00 90.06 84 VAL A CA 1
ATOM 653 C C . VAL A 1 84 ? 7.284 -5.116 -22.950 1.00 90.06 84 VAL A C 1
ATOM 655 O O . VAL A 1 84 ? 6.993 -4.396 -22.003 1.00 90.06 84 VAL A O 1
ATOM 658 N N . ALA A 1 85 ? 8.070 -4.689 -23.941 1.00 87.81 85 ALA A N 1
ATOM 659 C CA . ALA A 1 85 ? 8.668 -3.354 -23.969 1.00 87.81 85 ALA A CA 1
ATOM 660 C C . ALA A 1 85 ? 7.622 -2.231 -24.052 1.00 87.81 85 ALA A C 1
ATOM 662 O O . ALA A 1 85 ? 7.799 -1.188 -23.427 1.00 87.81 85 ALA A O 1
ATOM 663 N N . MET A 1 86 ? 6.525 -2.443 -24.786 1.00 86.31 86 MET A N 1
ATOM 664 C CA . MET A 1 86 ? 5.410 -1.491 -24.835 1.00 86.31 86 MET A CA 1
ATOM 665 C C . MET A 1 86 ? 4.558 -1.516 -23.558 1.00 86.31 86 MET A C 1
ATOM 667 O O . MET A 1 86 ? 3.969 -0.500 -23.200 1.00 86.31 86 MET A O 1
ATOM 671 N N . LEU A 1 87 ? 4.507 -2.654 -22.860 1.00 85.19 87 LEU A N 1
ATOM 672 C CA . LEU A 1 87 ? 3.740 -2.833 -21.623 1.00 85.19 87 LEU A CA 1
ATOM 673 C C . LEU A 1 87 ? 4.484 -2.318 -20.380 1.00 85.19 87 LEU A C 1
ATOM 675 O O . LEU A 1 87 ? 3.856 -1.735 -19.504 1.00 85.19 87 LEU A O 1
ATOM 679 N N . LEU A 1 88 ? 5.809 -2.486 -20.301 1.00 82.81 88 LEU A N 1
ATOM 680 C CA . LEU A 1 88 ? 6.621 -2.141 -19.126 1.00 82.81 88 LEU A CA 1
ATOM 681 C C . LEU A 1 88 ? 6.376 -0.722 -18.567 1.00 82.81 88 LEU A C 1
ATOM 683 O O . LEU A 1 88 ? 6.168 -0.608 -17.360 1.00 82.81 88 LEU A O 1
ATOM 687 N N . PRO A 1 89 ? 6.362 0.355 -19.385 1.00 74.69 89 PRO A N 1
ATOM 688 C CA . PRO A 1 89 ? 6.133 1.706 -18.870 1.00 74.69 89 PRO A CA 1
ATOM 689 C C . PRO A 1 89 ? 4.679 1.955 -18.443 1.00 74.69 89 PRO A C 1
ATOM 691 O O . PRO A 1 89 ? 4.434 2.859 -17.655 1.00 74.69 89 PRO A O 1
ATOM 694 N N . ALA A 1 90 ? 3.720 1.169 -18.940 1.00 72.88 90 ALA A N 1
ATOM 695 C CA . ALA A 1 90 ? 2.306 1.287 -18.579 1.00 72.88 90 ALA A CA 1
ATOM 696 C C . ALA A 1 90 ? 1.948 0.524 -17.288 1.00 72.88 90 ALA A C 1
ATOM 698 O O . ALA A 1 90 ? 0.908 0.778 -16.688 1.00 72.88 90 ALA A O 1
ATOM 699 N N . VAL A 1 91 ? 2.799 -0.409 -16.849 1.00 77.50 91 VAL A N 1
ATOM 700 C CA . VAL A 1 91 ? 2.553 -1.259 -15.673 1.00 77.50 91 VAL A CA 1
ATOM 701 C C . VAL A 1 91 ? 2.841 -0.540 -14.351 1.00 77.50 91 VAL A C 1
ATOM 703 O O . VAL A 1 91 ? 2.288 -0.935 -13.329 1.00 77.50 91 VAL A O 1
ATOM 706 N N . SER A 1 92 ? 3.641 0.531 -14.342 1.00 73.81 92 SER A N 1
ATOM 707 C CA . SER A 1 92 ? 3.982 1.257 -13.107 1.00 73.81 92 SER A CA 1
ATOM 708 C C . SER A 1 92 ? 2.745 1.770 -12.361 1.00 73.81 92 SER A C 1
ATOM 710 O O . SER A 1 92 ? 2.570 1.436 -11.195 1.00 73.81 92 SER A O 1
ATOM 712 N N . GLY A 1 93 ? 1.828 2.463 -13.045 1.00 77.56 93 GLY A N 1
ATOM 713 C CA . GLY A 1 93 ? 0.597 2.963 -12.416 1.00 77.56 93 GLY A CA 1
ATOM 714 C C . GLY A 1 93 ? -0.331 1.847 -11.917 1.00 77.56 93 GLY A C 1
ATOM 715 O O . GLY A 1 93 ? -0.920 1.957 -10.846 1.00 77.56 93 GLY A O 1
ATOM 716 N N . ALA A 1 94 ? -0.405 0.729 -12.646 1.00 79.62 94 ALA A N 1
ATOM 717 C CA . ALA A 1 94 ? -1.203 -0.425 -12.233 1.00 79.62 94 ALA A CA 1
ATOM 718 C C . ALA A 1 94 ? -0.631 -1.119 -10.986 1.00 79.62 94 ALA A C 1
ATOM 720 O O . ALA A 1 94 ? -1.389 -1.638 -10.169 1.00 79.62 94 ALA A O 1
ATOM 721 N N . LEU A 1 95 ? 0.695 -1.128 -10.825 1.00 80.88 95 LEU A N 1
ATOM 722 C CA . LEU A 1 95 ? 1.342 -1.658 -9.626 1.00 80.88 95 LEU A CA 1
ATOM 723 C C . LEU A 1 95 ? 1.054 -0.789 -8.406 1.00 80.88 95 LEU A C 1
ATOM 725 O O . LEU A 1 95 ? 0.799 -1.331 -7.334 1.00 80.88 95 LEU A O 1
ATOM 729 N N . ASP A 1 96 ? 1.066 0.533 -8.552 1.00 82.44 96 ASP A N 1
ATOM 730 C CA . ASP A 1 96 ? 0.783 1.433 -7.433 1.00 82.44 96 ASP A CA 1
ATOM 731 C C . ASP A 1 96 ? -0.675 1.317 -6.976 1.00 82.44 96 ASP A C 1
ATOM 733 O O . ASP A 1 96 ? -0.946 1.249 -5.776 1.00 82.44 96 ASP A O 1
ATOM 737 N N . ASP A 1 97 ? -1.613 1.154 -7.907 1.00 84.12 97 ASP A N 1
ATOM 738 C CA . ASP A 1 97 ? -3.007 0.862 -7.567 1.00 84.12 97 ASP A CA 1
ATOM 739 C C . ASP A 1 97 ? -3.195 -0.551 -6.987 1.00 84.12 97 ASP A C 1
ATOM 741 O O . ASP A 1 97 ? -3.990 -0.739 -6.060 1.00 84.12 97 ASP A O 1
ATOM 745 N N . ALA A 1 98 ? -2.421 -1.539 -7.448 1.00 84.50 98 ALA A N 1
ATOM 746 C CA . ALA A 1 98 ? -2.413 -2.877 -6.860 1.00 84.50 98 ALA A CA 1
ATOM 747 C C . ALA A 1 98 ? -1.918 -2.856 -5.405 1.00 84.50 98 ALA A C 1
ATOM 749 O O . ALA A 1 98 ? -2.561 -3.461 -4.550 1.00 84.50 98 ALA A O 1
ATOM 750 N N . LYS A 1 99 ? -0.851 -2.104 -5.095 1.00 84.00 99 LYS A N 1
ATOM 751 C CA . LYS A 1 99 ? -0.361 -1.913 -3.716 1.00 84.00 99 LYS A CA 1
ATOM 752 C C . LYS A 1 99 ? -1.435 -1.279 -2.829 1.00 84.00 99 LYS A C 1
ATOM 754 O O . LYS A 1 99 ? -1.698 -1.773 -1.734 1.00 84.00 99 LYS A O 1
ATOM 759 N N . LYS A 1 100 ? -2.106 -0.221 -3.307 1.00 85.44 100 LYS A N 1
ATOM 760 C CA . LYS A 1 100 ? -3.213 0.429 -2.576 1.00 85.44 100 LYS A CA 1
ATOM 761 C C . LYS A 1 100 ? -4.338 -0.558 -2.272 1.00 85.44 100 LYS A C 1
ATOM 763 O O . LYS A 1 100 ? -4.822 -0.607 -1.141 1.00 85.44 100 LYS A O 1
ATOM 768 N N . SER A 1 101 ? -4.732 -1.358 -3.266 1.00 87.88 101 SER A N 1
ATOM 769 C CA . SER A 1 101 ? -5.770 -2.383 -3.125 1.00 87.88 101 SER A CA 1
ATOM 770 C C . SER A 1 101 ? -5.359 -3.498 -2.162 1.00 87.88 101 SER A C 1
ATOM 772 O O . SER A 1 101 ? -6.161 -3.919 -1.329 1.00 87.88 101 SER A O 1
ATOM 774 N N . GLN A 1 102 ? -4.104 -3.940 -2.229 1.00 87.31 102 GLN A N 1
ATOM 775 C CA . GLN A 1 102 ? -3.548 -4.965 -1.355 1.00 87.31 102 GLN A CA 1
ATOM 776 C C . GLN A 1 102 ? -3.572 -4.521 0.110 1.00 87.31 102 GLN A C 1
ATOM 778 O O . GLN A 1 102 ? -4.144 -5.223 0.944 1.00 87.31 102 GLN A O 1
ATOM 783 N N . VAL A 1 103 ? -3.066 -3.320 0.412 1.00 86.88 103 VAL A N 1
ATOM 784 C CA . VAL A 1 103 ? -3.122 -2.755 1.768 1.00 86.88 103 VAL A CA 1
ATOM 785 C C . VAL A 1 103 ? -4.573 -2.597 2.227 1.00 86.88 103 VAL A C 1
ATOM 787 O O . VAL A 1 103 ? -4.914 -3.012 3.331 1.00 86.88 103 VAL A O 1
ATOM 790 N N . ALA A 1 104 ? -5.468 -2.090 1.376 1.00 89.44 104 ALA A N 1
ATOM 791 C CA . ALA A 1 104 ? -6.878 -1.953 1.735 1.00 89.44 104 ALA A CA 1
ATOM 792 C C . ALA A 1 104 ? -7.537 -3.300 2.091 1.00 89.44 104 ALA A C 1
ATOM 794 O O . ALA A 1 104 ? -8.337 -3.370 3.023 1.00 89.44 104 ALA A O 1
ATOM 795 N N . ASN A 1 105 ? -7.196 -4.381 1.386 1.00 89.25 105 ASN A N 1
ATOM 796 C CA . ASN A 1 105 ? -7.708 -5.719 1.685 1.00 89.25 105 ASN A CA 1
ATOM 797 C C . ASN A 1 105 ? -7.156 -6.267 3.002 1.00 89.25 105 ASN A C 1
ATOM 799 O O . ASN A 1 105 ? -7.905 -6.858 3.776 1.00 89.25 105 ASN A O 1
ATOM 803 N N . THR A 1 106 ? -5.884 -6.020 3.286 1.00 87.56 106 THR A N 1
ATOM 804 C CA . THR A 1 106 ? -5.264 -6.355 4.567 1.00 87.56 106 THR A CA 1
ATOM 805 C C . THR A 1 106 ? -5.956 -5.648 5.735 1.00 87.56 106 THR A C 1
ATOM 807 O O . THR A 1 106 ? -6.326 -6.308 6.705 1.00 87.56 106 THR A O 1
ATOM 810 N N . LEU A 1 107 ? -6.230 -4.338 5.632 1.00 88.75 107 LEU A N 1
ATOM 811 C CA . LEU A 1 107 ? -6.992 -3.622 6.667 1.00 88.75 107 LEU A CA 1
ATOM 812 C C . LEU A 1 107 ? -8.417 -4.173 6.825 1.00 88.75 107 LEU A C 1
ATOM 814 O O . LEU A 1 107 ? -8.921 -4.232 7.941 1.00 88.75 107 LEU A O 1
ATOM 818 N N . LYS A 1 108 ? -9.067 -4.624 5.744 1.00 90.94 108 LYS A N 1
ATOM 819 C CA . LYS A 1 108 ? -10.382 -5.285 5.838 1.00 90.94 108 LYS A CA 1
ATOM 820 C C . LYS A 1 108 ? -10.311 -6.624 6.570 1.00 90.94 108 LYS A C 1
ATOM 822 O O . LYS A 1 108 ? -11.203 -6.931 7.361 1.00 90.94 108 LYS A O 1
ATOM 827 N N . GLN A 1 109 ? -9.273 -7.420 6.316 1.00 89.25 109 GLN A N 1
ATOM 828 C CA . GLN A 1 109 ? -9.054 -8.685 7.026 1.00 89.25 109 GLN A CA 1
ATOM 829 C C . GLN A 1 109 ? -8.807 -8.431 8.515 1.00 89.25 109 GLN A C 1
ATOM 831 O O . GLN A 1 109 ? -9.437 -9.077 9.349 1.00 89.25 109 GLN A O 1
ATOM 836 N N . LEU A 1 110 ? -8.003 -7.414 8.841 1.00 88.06 110 LEU A N 1
ATOM 837 C CA . LEU A 1 110 ? -7.801 -6.952 10.212 1.00 88.06 110 LEU A CA 1
ATOM 838 C C . LEU A 1 110 ? -9.115 -6.491 10.865 1.00 88.06 110 LEU A C 1
ATOM 840 O O . LEU A 1 110 ? -9.439 -6.939 11.959 1.00 88.06 110 LEU A O 1
ATOM 844 N N . GLY A 1 111 ? -9.902 -5.647 10.193 1.00 89.62 111 GLY A N 1
ATOM 845 C CA . GLY A 1 111 ? -11.213 -5.196 10.676 1.00 89.62 111 GLY A CA 1
ATOM 846 C C . GLY A 1 111 ? -12.159 -6.356 10.980 1.00 89.62 111 GLY A C 1
ATOM 847 O O . GLY A 1 111 ? -12.778 -6.395 12.040 1.00 89.62 111 GLY A O 1
ATOM 848 N N . THR A 1 112 ? -12.204 -7.349 10.092 1.00 91.00 112 THR A N 1
ATOM 849 C CA . THR A 1 112 ? -13.020 -8.560 10.275 1.00 91.00 112 THR A CA 1
ATOM 850 C C . THR A 1 112 ? -12.552 -9.379 11.480 1.00 91.00 112 THR A C 1
ATOM 852 O O . THR A 1 112 ? -13.370 -9.838 12.282 1.00 91.00 112 THR A O 1
ATOM 855 N N . ALA A 1 113 ? -11.238 -9.544 11.645 1.00 89.31 113 ALA A N 1
ATOM 856 C CA . ALA A 1 113 ? -10.677 -10.255 12.786 1.00 89.31 113 ALA A CA 1
ATOM 857 C C . ALA A 1 113 ? -10.960 -9.532 14.108 1.00 89.31 113 ALA A C 1
ATOM 859 O O . ALA A 1 113 ? -11.397 -10.164 15.066 1.00 89.31 113 ALA A O 1
ATOM 860 N N . MET A 1 114 ? -10.811 -8.206 14.142 1.00 88.88 114 MET A N 1
ATOM 861 C CA . MET A 1 114 ? -11.126 -7.394 15.319 1.00 88.88 114 MET A CA 1
ATOM 862 C C . MET A 1 114 ? -12.612 -7.433 15.677 1.00 88.88 114 MET A C 1
ATOM 864 O O . MET A 1 114 ? -12.945 -7.506 16.852 1.00 88.88 114 MET A O 1
ATOM 868 N N . GLN A 1 115 ? -13.513 -7.431 14.692 1.00 90.31 115 GLN A N 1
ATOM 869 C CA . GLN A 1 115 ? -14.951 -7.596 14.939 1.00 90.31 115 GLN A CA 1
ATOM 870 C C . GLN A 1 115 ? -15.285 -8.983 15.504 1.00 90.31 115 GLN A C 1
ATOM 872 O O . GLN A 1 115 ? -16.169 -9.129 16.352 1.00 90.31 115 GLN A O 1
ATOM 877 N N . THR A 1 116 ? -14.570 -10.012 15.048 1.00 91.12 116 THR A N 1
ATOM 878 C CA . THR A 1 116 ? -14.725 -11.376 15.569 1.00 91.12 116 THR A CA 1
ATOM 879 C C . THR A 1 116 ? -14.215 -11.461 17.007 1.00 91.12 116 THR A C 1
ATOM 881 O O . THR A 1 116 ? -14.920 -11.975 17.876 1.00 91.12 116 THR A O 1
ATOM 884 N N . TYR A 1 117 ? -13.040 -10.886 17.277 1.00 90.31 117 TYR A N 1
ATOM 885 C CA . TYR A 1 117 ? -12.468 -10.789 18.616 1.00 90.31 117 TYR A CA 1
ATOM 886 C C . TYR A 1 117 ? -13.389 -10.008 19.557 1.00 90.31 117 TYR A C 1
ATOM 888 O O . TYR A 1 117 ? -13.730 -10.509 20.624 1.00 90.31 117 TYR A O 1
ATOM 896 N N . SER A 1 118 ? -13.878 -8.834 19.155 1.00 90.00 118 SER A N 1
ATOM 897 C CA . SER A 1 118 ? -14.729 -7.998 20.007 1.00 90.00 118 SER A CA 1
ATOM 898 C C . SER A 1 118 ? -16.080 -8.645 20.305 1.00 90.00 118 SER A C 1
ATOM 900 O O . SER A 1 118 ? -16.624 -8.488 21.399 1.00 90.00 118 SER A O 1
ATOM 902 N N . SER A 1 119 ? -16.605 -9.450 19.378 1.00 90.25 119 SER A N 1
ATOM 903 C CA . SER A 1 119 ? -17.798 -10.267 19.618 1.00 90.25 119 SER A CA 1
ATOM 904 C C . SER A 1 119 ? -17.573 -11.316 20.714 1.00 90.25 119 SER A C 1
ATOM 906 O O . SER A 1 119 ? -18.492 -11.585 21.488 1.00 90.25 119 SER A O 1
ATOM 908 N N . ALA A 1 120 ? -16.362 -11.872 20.820 1.00 89.50 120 ALA A N 1
ATOM 909 C CA . ALA A 1 120 ? -15.973 -12.789 21.893 1.00 89.50 120 ALA A CA 1
ATOM 910 C C . ALA A 1 120 ? -15.601 -12.055 23.202 1.00 89.50 120 ALA A C 1
ATOM 912 O O . ALA A 1 120 ? -15.913 -12.540 24.291 1.00 89.50 120 ALA A O 1
ATOM 913 N N . HIS A 1 121 ? -15.032 -10.851 23.104 1.00 89.38 121 HIS A N 1
ATOM 914 C CA . HIS A 1 121 ? -14.464 -10.073 24.210 1.00 89.38 121 HIS A CA 1
ATOM 915 C C . HIS A 1 121 ? -15.328 -8.869 24.601 1.00 89.38 121 HIS A C 1
ATOM 917 O O . HIS A 1 121 ? -14.863 -7.744 24.683 1.00 89.38 121 HIS A O 1
ATOM 923 N N . ARG A 1 122 ? -16.627 -9.085 24.858 1.00 90.12 122 ARG A N 1
ATOM 924 C CA . ARG A 1 122 ? -17.541 -8.066 25.438 1.00 90.12 122 ARG A CA 1
ATOM 925 C C . ARG A 1 122 ? -17.566 -6.705 24.715 1.00 90.12 122 ARG A C 1
ATOM 927 O O . ARG A 1 122 ? -17.823 -5.677 25.347 1.00 90.12 122 ARG A O 1
ATOM 934 N N . GLN A 1 123 ? -17.411 -6.710 23.392 1.00 89.44 123 GLN A N 1
ATOM 935 C CA . GLN A 1 123 ? -17.343 -5.514 22.546 1.00 89.44 123 GLN A CA 1
ATOM 936 C C . GLN A 1 123 ? -16.109 -4.640 22.826 1.00 89.44 123 GLN A C 1
ATOM 938 O O . GLN A 1 123 ? -16.163 -3.425 22.647 1.00 89.44 123 GLN A O 1
ATOM 943 N N . GLU A 1 124 ? -15.006 -5.241 23.264 1.00 90.12 124 GLU A N 1
ATOM 944 C CA . GLU A 1 124 ? -13.704 -4.590 23.413 1.00 90.12 124 GLU A CA 1
ATOM 945 C C . GLU A 1 124 ? -12.794 -4.931 22.237 1.00 90.12 124 GLU A C 1
ATOM 947 O O . GLU A 1 124 ? -12.800 -6.045 21.708 1.00 90.12 124 GLU A O 1
ATOM 952 N N . TYR A 1 125 ? -12.046 -3.931 21.792 1.00 90.44 125 TYR A N 1
ATOM 953 C CA . TYR A 1 125 ? -10.959 -4.123 20.852 1.00 90.44 125 TYR A CA 1
ATOM 954 C C . TYR A 1 125 ? -9.723 -4.667 21.585 1.00 90.44 125 TYR A C 1
ATOM 956 O O . TYR A 1 125 ? -9.499 -4.298 22.740 1.00 90.44 125 TYR A O 1
ATOM 964 N N . PRO A 1 126 ? -8.910 -5.506 20.919 1.00 89.12 126 PRO A N 1
ATOM 965 C CA . PRO A 1 126 ? -7.706 -6.082 21.519 1.00 89.12 126 PRO A CA 1
ATOM 966 C C . PRO A 1 126 ? -6.730 -4.968 21.911 1.00 89.12 126 PRO A C 1
ATOM 968 O O . PRO A 1 126 ? -6.667 -3.939 21.228 1.00 89.12 126 PRO A O 1
ATOM 971 N N . GLU A 1 127 ? -5.963 -5.134 22.988 1.00 86.19 127 GLU A N 1
ATOM 972 C CA . GLU A 1 127 ? -5.002 -4.109 23.430 1.00 86.19 127 GLU A CA 1
ATOM 973 C C . GLU A 1 127 ? -3.849 -3.971 22.438 1.00 86.19 127 GLU A C 1
ATOM 975 O O . GLU A 1 127 ? -3.377 -2.868 22.151 1.00 86.19 127 GLU A O 1
ATOM 980 N N . SER A 1 128 ? -3.438 -5.098 21.864 1.00 84.25 128 SER A N 1
ATOM 981 C CA . SER A 1 128 ? -2.388 -5.174 20.861 1.00 84.25 128 SER A CA 1
ATOM 982 C C . SER A 1 128 ? -2.782 -6.127 19.741 1.00 84.25 128 SER A C 1
ATOM 984 O O . SER A 1 128 ? -3.628 -7.002 19.891 1.00 84.25 128 SER A O 1
ATOM 986 N N . LEU A 1 129 ? -2.151 -5.976 18.584 1.00 80.88 129 LEU A N 1
ATOM 987 C CA . LEU A 1 129 ? -2.409 -6.869 17.455 1.00 80.88 129 LEU A CA 1
ATOM 988 C C . LEU A 1 129 ? -1.759 -8.242 17.623 1.00 80.88 129 LEU A C 1
ATOM 990 O O . LEU A 1 129 ? -2.192 -9.198 16.981 1.00 80.88 129 LEU A O 1
ATOM 994 N N . ASP A 1 130 ? -0.759 -8.339 18.497 1.00 81.94 130 ASP A N 1
ATOM 995 C CA . ASP A 1 130 ? -0.144 -9.608 18.870 1.00 81.94 130 ASP A CA 1
ATOM 996 C C . ASP A 1 130 ? -1.165 -10.509 19.579 1.00 81.94 130 ASP A C 1
ATOM 998 O O . ASP A 1 130 ? -1.227 -11.702 19.296 1.00 81.94 130 ASP A O 1
ATOM 1002 N N . GLU A 1 131 ? -2.063 -9.927 20.377 1.00 83.06 131 GLU A N 1
ATOM 1003 C CA . GLU A 1 131 ? -3.158 -10.639 21.046 1.00 83.06 131 GLU A CA 1
ATOM 1004 C C . GLU A 1 131 ? -4.103 -11.335 20.049 1.00 83.06 131 GLU A C 1
ATOM 1006 O O . GLU A 1 131 ? -4.444 -12.507 20.208 1.00 83.06 131 GLU A O 1
ATOM 1011 N N . LEU A 1 132 ? -4.451 -10.664 18.942 1.00 82.81 132 LEU A N 1
ATOM 1012 C CA . LEU A 1 132 ? -5.250 -11.278 17.870 1.00 82.81 132 LEU A CA 1
ATOM 1013 C C . LEU A 1 132 ? -4.548 -12.478 17.232 1.00 82.81 132 LEU A C 1
ATOM 1015 O O . LEU A 1 132 ? -5.209 -13.398 16.737 1.00 82.81 132 LEU A O 1
ATOM 1019 N N . HIS A 1 133 ? -3.217 -12.434 17.167 1.00 81.06 133 HIS A N 1
ATOM 1020 C CA . HIS A 1 133 ? -2.426 -13.512 16.604 1.00 81.06 133 HIS A CA 1
ATOM 1021 C C . HIS A 1 133 ? -2.318 -14.691 17.577 1.00 81.06 133 HIS A C 1
ATOM 1023 O O . HIS A 1 133 ? -2.520 -15.833 17.162 1.00 81.06 133 HIS A O 1
ATOM 1029 N N . GLU A 1 134 ? -2.062 -14.419 18.858 1.00 81.75 134 GLU A N 1
ATOM 1030 C CA . GLU A 1 134 ? -1.951 -15.429 19.915 1.00 81.75 134 GLU A CA 1
ATOM 1031 C C . GLU A 1 134 ? -3.251 -16.217 20.107 1.00 81.75 134 GLU A C 1
ATOM 1033 O O . GLU A 1 134 ? -3.221 -17.441 20.237 1.00 81.75 134 GLU A O 1
ATOM 1038 N N . GLU A 1 135 ? -4.400 -15.545 20.041 1.00 83.06 135 GLU A N 1
ATOM 1039 C CA . GLU A 1 135 ? -5.711 -16.186 20.183 1.00 83.06 135 GLU A CA 1
ATOM 1040 C C . GLU A 1 135 ? -6.245 -16.812 18.883 1.00 83.06 135 GLU A C 1
ATOM 1042 O O . GLU A 1 135 ? -7.292 -17.462 18.872 1.00 83.06 135 GLU A O 1
ATOM 1047 N N . GLY A 1 136 ? -5.517 -16.662 17.772 1.00 81.75 136 GLY A N 1
ATOM 1048 C CA . GLY A 1 136 ? -5.845 -17.301 16.498 1.00 81.75 136 GLY A CA 1
ATOM 1049 C C . GLY A 1 136 ? -6.962 -16.622 15.699 1.00 81.75 136 GLY A C 1
ATOM 1050 O O . GLY A 1 136 ? -7.476 -17.220 14.752 1.00 81.75 136 GLY A O 1
ATOM 1051 N N . PHE A 1 137 ? -7.323 -15.377 16.023 1.00 81.69 137 PHE A N 1
ATOM 1052 C CA . PHE A 1 137 ? -8.268 -14.580 15.229 1.00 81.69 137 PHE A CA 1
ATOM 1053 C C . PHE A 1 137 ? -7.633 -13.997 13.954 1.00 81.69 137 PHE A C 1
ATOM 1055 O O . PHE A 1 137 ? -8.352 -13.639 13.021 1.00 81.69 137 PHE A O 1
ATOM 1062 N N . MET A 1 138 ? -6.299 -13.924 13.887 1.00 79.75 138 MET A N 1
ATOM 1063 C CA . MET A 1 138 ? -5.530 -13.422 12.740 1.00 79.75 138 MET A CA 1
ATOM 1064 C C . MET A 1 138 ? -4.502 -14.441 12.242 1.00 79.75 138 MET A C 1
ATOM 1066 O O . MET A 1 138 ? -3.735 -15.018 13.015 1.00 79.75 138 MET A O 1
ATOM 1070 N N . ALA A 1 139 ? -4.422 -14.609 10.919 1.00 71.31 139 ALA A N 1
ATOM 1071 C CA . ALA A 1 139 ? -3.390 -15.436 10.298 1.00 71.31 139 ALA A CA 1
ATOM 1072 C C . ALA A 1 139 ? -1.987 -14.841 10.531 1.00 71.31 139 ALA A C 1
ATOM 1074 O O . ALA A 1 139 ? -1.783 -13.641 10.346 1.00 71.31 139 ALA A O 1
ATOM 1075 N N . ALA A 1 140 ? -0.999 -15.690 10.847 1.00 65.19 140 ALA A N 1
ATOM 1076 C CA . ALA A 1 140 ? 0.407 -15.296 11.061 1.00 65.19 140 ALA A CA 1
ATOM 1077 C C . ALA A 1 140 ? 1.000 -14.478 9.899 1.00 65.19 140 ALA A C 1
ATOM 1079 O O . ALA A 1 140 ? 1.895 -13.650 10.071 1.00 65.19 140 ALA A O 1
ATOM 1080 N N . GLU A 1 141 ? 0.482 -14.716 8.698 1.00 63.03 141 GLU A N 1
ATOM 1081 C CA . GLU A 1 141 ? 0.904 -14.078 7.455 1.00 63.03 141 GLU A CA 1
ATOM 1082 C C . GLU A 1 141 ? 0.520 -12.588 7.402 1.00 63.03 141 GLU A C 1
ATOM 1084 O O . GLU A 1 141 ? 1.260 -11.779 6.844 1.00 63.03 141 GLU A O 1
ATOM 1089 N N . LEU A 1 142 ? -0.570 -12.207 8.080 1.00 67.44 142 LEU A N 1
ATOM 1090 C CA . LEU A 1 142 ? -0.977 -10.813 8.283 1.00 67.44 142 LEU A CA 1
ATOM 1091 C C . LEU A 1 142 ? -0.225 -10.137 9.435 1.00 67.44 142 LEU A C 1
ATOM 1093 O O . LEU A 1 142 ? -0.224 -8.924 9.519 1.00 67.44 142 LEU A O 1
ATOM 1097 N N . SER A 1 143 ? 0.431 -10.865 10.333 1.00 60.91 143 SER A N 1
ATOM 1098 C CA . SER A 1 143 ? 1.299 -10.230 11.339 1.00 60.91 143 SER A CA 1
ATOM 1099 C C . SER A 1 143 ? 2.675 -9.893 10.738 1.00 60.91 143 SER A C 1
ATOM 1101 O O . SER A 1 143 ? 3.247 -8.835 10.986 1.00 60.91 143 SER A O 1
ATOM 1103 N N . ASN A 1 144 ? 3.185 -10.760 9.854 1.00 58.66 144 ASN A N 1
ATOM 1104 C CA . ASN A 1 144 ? 4.534 -10.646 9.291 1.00 58.66 144 AS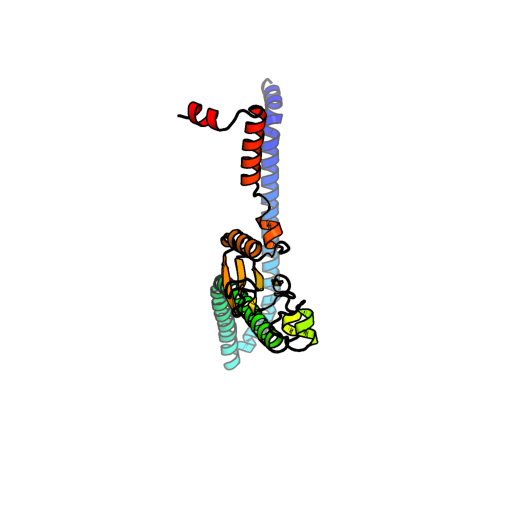N A CA 1
ATOM 1105 C C . ASN A 1 144 ? 4.634 -9.926 7.935 1.00 58.66 144 ASN A C 1
ATOM 1107 O O . ASN A 1 144 ? 5.748 -9.793 7.407 1.00 58.66 144 ASN A O 1
ATOM 1111 N N . SER A 1 145 ? 3.528 -9.468 7.337 1.00 58.72 145 SER A N 1
ATOM 1112 C CA . SER A 1 145 ? 3.621 -8.780 6.047 1.00 58.72 145 SER A CA 1
ATOM 1113 C C . SER A 1 145 ? 4.419 -7.489 6.199 1.00 58.72 145 SER A C 1
ATOM 1115 O O . SER A 1 145 ? 4.150 -6.640 7.044 1.00 58.72 145 SER A O 1
ATOM 1117 N N . ARG A 1 146 ? 5.423 -7.310 5.342 1.00 52.62 146 ARG A N 1
ATOM 1118 C CA . ARG A 1 146 ? 6.288 -6.123 5.337 1.00 52.62 146 ARG A CA 1
ATOM 1119 C C . ARG A 1 146 ? 5.506 -4.835 5.013 1.00 52.62 146 ARG A C 1
ATOM 1121 O O . ARG A 1 146 ? 5.977 -3.754 5.342 1.00 52.62 146 ARG A O 1
ATOM 1128 N N . GLU A 1 147 ? 4.314 -4.969 4.428 1.00 55.53 147 GLU A N 1
ATOM 1129 C CA . GLU A 1 147 ? 3.332 -3.896 4.195 1.00 55.53 147 GLU A CA 1
ATOM 1130 C C . GLU A 1 147 ? 2.567 -3.491 5.467 1.00 55.53 147 GLU A C 1
ATOM 1132 O O . GLU A 1 147 ? 2.068 -2.376 5.564 1.00 55.53 147 GLU A O 1
ATOM 1137 N N . ILE A 1 148 ? 2.536 -4.370 6.470 1.00 54.56 148 ILE A N 1
ATOM 1138 C CA . ILE A 1 148 ? 1.882 -4.208 7.776 1.00 54.56 148 ILE A CA 1
ATOM 1139 C C . ILE A 1 148 ? 2.895 -3.639 8.789 1.00 54.56 148 ILE A C 1
ATOM 1141 O O . ILE A 1 148 ? 2.704 -3.684 9.987 1.00 54.56 148 ILE A O 1
ATOM 1145 N N . LYS A 1 149 ? 4.018 -3.066 8.344 1.00 55.59 149 LYS A N 1
ATOM 1146 C CA . LYS A 1 149 ? 4.957 -2.382 9.254 1.00 55.59 149 LYS A CA 1
ATOM 1147 C C . LYS A 1 149 ? 4.668 -0.894 9.436 1.00 55.59 149 LYS A C 1
ATOM 1149 O O . LYS A 1 149 ? 5.155 -0.313 10.396 1.00 55.59 149 LYS A O 1
ATOM 1154 N N . ASN A 1 150 ? 3.867 -0.307 8.546 1.00 66.94 150 ASN A N 1
ATOM 1155 C CA . ASN A 1 150 ? 3.594 1.135 8.502 1.00 66.94 150 ASN A CA 1
ATOM 1156 C C . ASN A 1 150 ? 2.117 1.456 8.765 1.00 66.94 150 ASN A C 1
ATOM 1158 O O . ASN A 1 150 ? 1.574 2.411 8.207 1.00 66.94 150 ASN A O 1
ATOM 1162 N N . PHE A 1 151 ? 1.444 0.622 9.551 1.00 78.62 151 PHE A N 1
ATOM 1163 C CA . PHE A 1 151 ? 0.092 0.903 10.002 1.00 78.62 151 PHE A CA 1
ATOM 1164 C C . PHE A 1 151 ? 0.095 1.141 11.504 1.00 78.62 151 PHE A C 1
ATOM 1166 O O . PHE A 1 151 ? 0.804 0.479 12.257 1.00 78.62 151 PHE A O 1
ATOM 1173 N N . GLU A 1 152 ? -0.687 2.123 11.913 1.00 84.88 152 GLU A N 1
ATOM 1174 C CA . GLU A 1 152 ? -0.845 2.525 13.295 1.00 84.88 152 GLU A CA 1
ATOM 1175 C C . GLU A 1 152 ? -2.204 2.020 13.774 1.00 84.88 152 GLU A C 1
ATOM 1177 O O . GLU A 1 152 ? -3.239 2.290 13.152 1.00 84.88 152 GLU A O 1
ATOM 1182 N N . TYR A 1 153 ? -2.197 1.285 14.879 1.00 86.56 153 TYR A N 1
ATOM 1183 C CA . TYR A 1 153 ? -3.400 0.792 15.531 1.00 86.56 153 TYR A CA 1
ATOM 1184 C C . TYR A 1 153 ? -3.793 1.716 16.685 1.00 86.56 153 TYR A C 1
ATOM 1186 O O . TYR A 1 153 ? -2.976 2.014 17.550 1.00 86.56 153 TYR A O 1
ATOM 1194 N N . LEU A 1 154 ? -5.044 2.181 16.686 1.00 86.12 154 LEU A N 1
ATOM 1195 C CA . LEU A 1 154 ? -5.520 3.271 17.550 1.00 86.12 154 LEU A CA 1
ATOM 1196 C C . LEU A 1 154 ? -6.682 2.871 18.467 1.00 86.12 154 LEU A C 1
ATOM 1198 O O . LEU A 1 154 ? -7.090 3.635 19.346 1.00 86.12 154 LEU A O 1
ATOM 1202 N N . ALA A 1 155 ? -7.241 1.677 18.263 1.00 83.62 155 ALA A N 1
ATOM 1203 C CA . ALA A 1 155 ? -8.379 1.194 19.036 1.00 83.62 155 ALA A CA 1
ATOM 1204 C C . ALA A 1 155 ? -8.001 0.327 20.244 1.00 83.62 155 ALA A C 1
ATOM 1206 O O . ALA A 1 155 ? -8.898 -0.195 20.902 1.00 83.62 155 ALA A O 1
ATOM 1207 N N . GLY A 1 156 ? -6.707 0.208 20.561 1.00 83.44 156 GLY A N 1
ATOM 1208 C CA . GLY A 1 156 ? -6.208 -0.617 21.661 1.00 83.44 156 GLY A CA 1
ATOM 1209 C C . GLY A 1 156 ? -6.949 -0.380 22.977 1.00 83.44 156 GLY A C 1
ATOM 1210 O O . GLY A 1 156 ? -6.983 0.747 23.472 1.00 83.44 156 GLY A O 1
ATOM 1211 N N . GLY A 1 157 ? -7.577 -1.432 23.514 1.00 77.19 157 GLY A N 1
ATOM 1212 C CA . GLY A 1 157 ? -8.266 -1.414 24.811 1.00 77.19 157 GLY A CA 1
ATOM 1213 C C . GLY A 1 157 ? -9.540 -0.562 24.867 1.00 77.19 157 GLY A C 1
ATOM 1214 O O . GLY A 1 157 ? -10.080 -0.319 25.947 1.00 77.19 157 GLY A O 1
ATOM 1215 N N . LYS A 1 158 ? -10.039 -0.072 23.727 1.00 86.19 158 LYS A N 1
ATOM 1216 C CA . LYS A 1 158 ? -11.271 0.721 23.666 1.00 86.19 158 LYS A CA 1
ATOM 1217 C C . LYS A 1 158 ? -12.471 -0.153 23.328 1.00 86.19 158 LYS A C 1
ATOM 1219 O O . LYS A 1 158 ? -12.367 -1.167 22.642 1.00 86.19 158 LYS A O 1
ATOM 1224 N N . ARG A 1 159 ? -13.652 0.270 23.771 1.00 86.12 159 ARG A N 1
ATOM 1225 C CA . ARG A 1 159 ? -14.901 -0.436 23.472 1.00 86.12 159 ARG A CA 1
ATOM 1226 C C . ARG A 1 159 ? -15.438 -0.005 22.112 1.00 86.12 159 ARG A C 1
ATOM 1228 O O . ARG A 1 159 ? -15.541 1.188 21.832 1.00 86.12 159 ARG A O 1
ATOM 1235 N N . VAL A 1 160 ? -15.857 -0.975 21.303 1.00 86.88 160 VAL A N 1
ATOM 1236 C CA . VAL A 1 160 ? -16.457 -0.772 19.971 1.00 86.88 160 VAL A CA 1
ATOM 1237 C C . VAL A 1 160 ? -17.669 0.162 20.053 1.00 86.88 160 VAL A C 1
ATOM 1239 O O . VAL A 1 160 ? -17.878 0.996 19.174 1.00 86.88 160 VAL A O 1
ATOM 1242 N N . THR A 1 161 ? -18.450 0.048 21.132 1.00 87.12 161 THR A N 1
ATOM 1243 C CA . THR A 1 161 ? -19.672 0.833 21.372 1.00 87.12 161 THR A CA 1
ATOM 1244 C C . THR A 1 161 ? -19.418 2.293 21.714 1.00 87.12 161 THR A C 1
ATOM 1246 O O . THR A 1 161 ? -20.301 3.124 21.515 1.00 87.12 161 THR A O 1
ATOM 1249 N N . ASP A 1 162 ? -18.240 2.603 22.251 1.00 87.50 162 ASP A N 1
ATOM 1250 C CA . ASP A 1 162 ? -17.909 3.951 22.720 1.00 87.50 162 ASP A CA 1
ATOM 1251 C C . ASP A 1 162 ? -17.375 4.813 21.564 1.00 87.50 162 ASP A C 1
ATOM 1253 O O . ASP A 1 162 ? -17.273 6.036 21.668 1.00 87.50 162 ASP A O 1
ATOM 1257 N N . MET A 1 163 ? -17.083 4.174 20.429 1.00 84.44 163 MET A N 1
ATOM 1258 C CA . MET A 1 163 ? -16.639 4.810 19.204 1.00 84.44 163 MET A CA 1
ATOM 1259 C C . MET A 1 163 ? -17.789 4.978 18.205 1.00 84.44 163 MET A C 1
ATOM 1261 O O . MET A 1 163 ? -18.500 4.017 17.905 1.00 84.44 163 MET A O 1
ATOM 1265 N N . PRO A 1 164 ? -17.955 6.161 17.589 1.00 87.50 164 PRO A N 1
ATOM 1266 C CA . PRO A 1 164 ? -18.836 6.289 16.433 1.00 87.50 164 PRO A CA 1
ATOM 1267 C C . PRO A 1 164 ? -18.341 5.410 15.272 1.00 87.50 164 PRO A C 1
ATOM 1269 O O . PRO A 1 164 ? -17.154 5.117 15.172 1.00 87.50 164 PRO A O 1
ATOM 1272 N N . GLY A 1 165 ? -19.228 5.026 14.347 1.00 86.19 165 GLY A N 1
ATOM 1273 C CA . GLY A 1 165 ? -18.846 4.240 13.159 1.00 86.19 165 GLY A CA 1
ATOM 1274 C C . GLY A 1 165 ? -17.775 4.918 12.293 1.00 86.19 165 GLY A C 1
ATOM 1275 O O . GLY A 1 165 ? -16.970 4.242 11.669 1.00 86.19 165 GLY A O 1
ATOM 1276 N N . SER A 1 166 ? -17.711 6.254 12.326 1.00 86.69 166 SER A N 1
ATOM 1277 C CA . SER A 1 166 ? -16.695 7.069 11.651 1.00 86.69 166 SER A CA 1
ATOM 1278 C C . SER A 1 166 ? -15.392 7.242 12.441 1.00 86.69 166 SER A C 1
ATOM 1280 O O . SER A 1 166 ? -14.538 8.018 12.015 1.00 86.69 166 SER A O 1
ATOM 1282 N N . ALA A 1 167 ? -15.253 6.618 13.613 1.00 89.75 167 ALA A N 1
ATOM 1283 C CA . ALA A 1 167 ? -14.005 6.636 14.368 1.00 89.75 167 ALA A CA 1
ATOM 1284 C C . ALA A 1 167 ? -12.937 5.841 13.624 1.00 89.75 167 ALA A C 1
ATOM 1286 O O . ALA A 1 167 ? -13.226 4.803 13.025 1.00 89.75 167 ALA A O 1
ATOM 1287 N N . VAL A 1 168 ? -11.706 6.330 13.679 1.00 90.81 168 VAL A N 1
ATOM 1288 C CA . VAL A 1 168 ? -10.566 5.688 13.039 1.00 90.81 168 VAL A CA 1
ATOM 1289 C C . VAL A 1 168 ? -10.005 4.643 13.989 1.00 90.81 168 VAL A C 1
ATOM 1291 O O . VAL A 1 168 ? -9.599 4.959 15.105 1.00 90.81 168 VAL A O 1
ATOM 1294 N N . VAL A 1 169 ? -9.981 3.395 13.537 1.00 91.00 169 VAL A N 1
ATOM 1295 C CA . VAL A 1 169 ? -9.491 2.248 14.312 1.00 91.00 169 VAL A CA 1
ATOM 1296 C C . VAL A 1 169 ? -8.032 1.958 1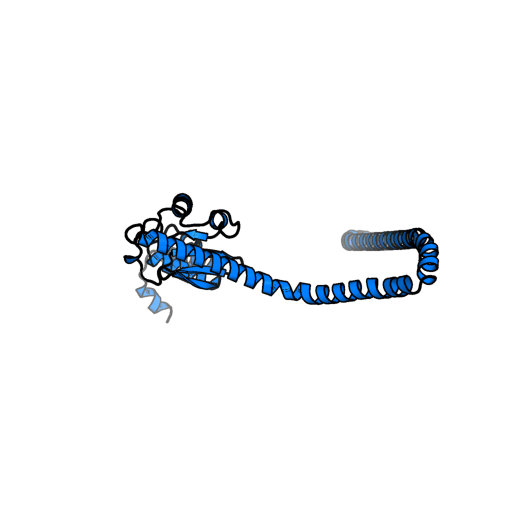3.988 1.00 91.00 169 VAL A C 1
ATOM 1298 O O . VAL A 1 169 ? -7.233 1.680 14.881 1.00 91.00 169 VAL A O 1
ATOM 1301 N N . ALA A 1 170 ? -7.677 2.040 12.709 1.00 90.12 170 ALA A N 1
ATOM 1302 C CA . ALA A 1 170 ? -6.310 1.889 12.241 1.00 90.12 170 ALA A CA 1
ATOM 1303 C C . ALA A 1 170 ? -6.113 2.669 10.939 1.00 90.12 170 ALA A C 1
ATOM 1305 O O . ALA A 1 170 ? -7.067 2.896 10.194 1.00 90.12 170 ALA A O 1
ATOM 1306 N N . TYR A 1 171 ? -4.880 3.048 10.625 1.00 90.06 171 TYR A N 1
ATOM 1307 C CA . TYR A 1 171 ? -4.539 3.579 9.305 1.00 90.06 171 TYR A CA 1
ATOM 1308 C C . TYR A 1 171 ? -3.177 3.062 8.853 1.00 90.06 171 TYR A C 1
ATOM 1310 O O . TYR A 1 171 ? -2.330 2.779 9.690 1.00 90.06 171 TYR A O 1
ATOM 1318 N N . ALA A 1 172 ? -2.965 2.946 7.543 1.00 88.19 172 ALA A N 1
ATOM 1319 C CA . ALA A 1 172 ? -1.693 2.547 6.944 1.00 88.19 172 ALA A CA 1
ATOM 1320 C C . ALA A 1 172 ? -1.217 3.587 5.931 1.00 88.19 172 ALA A C 1
ATOM 1322 O O . ALA A 1 172 ? -1.978 3.967 5.036 1.00 88.19 172 ALA A O 1
ATOM 1323 N N . GLU A 1 173 ? 0.037 4.018 6.055 1.00 84.62 173 GLU A N 1
ATOM 1324 C CA . GLU A 1 173 ? 0.642 5.001 5.155 1.00 84.62 173 GLU A CA 1
ATOM 1325 C C . GLU A 1 173 ? 1.311 4.333 3.942 1.00 84.62 173 GLU A C 1
ATOM 1327 O O . GLU A 1 173 ? 2.026 3.334 4.055 1.00 84.62 173 GLU A O 1
ATOM 1332 N N . LEU A 1 174 ? 1.070 4.905 2.763 1.00 84.44 174 LEU A N 1
ATOM 1333 C CA . LEU A 1 174 ? 1.707 4.589 1.488 1.00 84.44 174 LEU A CA 1
ATOM 1334 C C . LEU A 1 174 ? 2.385 5.856 0.927 1.00 84.44 174 LEU A C 1
ATOM 1336 O O . LEU A 1 174 ? 2.169 6.965 1.408 1.00 84.44 174 LEU A O 1
ATOM 1340 N N . GLU A 1 175 ? 3.189 5.715 -0.131 1.00 80.19 175 GLU A N 1
ATOM 1341 C CA . GLU A 1 175 ? 3.951 6.837 -0.712 1.00 80.19 175 GLU A CA 1
ATOM 1342 C C . GLU A 1 175 ? 3.070 8.025 -1.157 1.00 80.19 175 GLU A C 1
ATOM 1344 O O . GLU A 1 175 ? 3.462 9.177 -0.965 1.00 80.19 175 GLU A O 1
ATOM 1349 N N . ASP A 1 176 ? 1.866 7.754 -1.673 1.00 82.75 176 ASP A N 1
ATOM 1350 C CA . ASP A 1 176 ? 0.959 8.761 -2.253 1.00 82.75 176 ASP A CA 1
ATOM 1351 C C . ASP A 1 176 ? -0.230 9.153 -1.350 1.00 82.75 176 ASP A C 1
ATOM 1353 O O . ASP A 1 176 ? -1.047 10.008 -1.708 1.00 82.75 176 ASP A O 1
ATOM 1357 N N . GLY A 1 177 ? -0.381 8.521 -0.187 1.00 86.56 177 GLY A N 1
ATOM 1358 C CA . GLY A 1 177 ? -1.558 8.689 0.665 1.00 86.56 177 GLY A CA 1
ATOM 1359 C C . GLY A 1 177 ? -1.683 7.581 1.697 1.00 86.56 177 GLY A C 1
ATOM 1360 O O . GLY A 1 177 ? -0.708 6.913 2.017 1.00 86.56 177 GLY A O 1
ATOM 1361 N N . PHE A 1 178 ? -2.880 7.378 2.233 1.00 88.56 178 PHE A N 1
ATOM 1362 C CA . PHE A 1 178 ? -3.086 6.428 3.319 1.00 88.56 178 PHE A CA 1
ATOM 1363 C C . PHE A 1 178 ? -4.452 5.748 3.238 1.00 88.56 178 PHE A C 1
ATOM 1365 O O . PHE A 1 178 ? -5.436 6.312 2.758 1.00 88.56 178 PHE A O 1
ATOM 1372 N N . ASN A 1 179 ? -4.507 4.509 3.717 1.00 91.81 179 ASN A N 1
ATOM 1373 C CA . ASN A 1 179 ? -5.746 3.761 3.895 1.00 91.81 179 ASN A CA 1
ATOM 1374 C C . ASN A 1 179 ? -6.188 3.866 5.350 1.00 91.81 179 ASN A C 1
ATOM 1376 O O . ASN A 1 179 ? -5.406 3.572 6.248 1.00 91.81 179 ASN A O 1
ATOM 1380 N N . VAL A 1 180 ? -7.442 4.241 5.580 1.00 92.25 180 VAL A N 1
ATOM 1381 C CA . VAL A 1 180 ? -8.031 4.372 6.917 1.00 92.25 180 VAL A CA 1
ATOM 1382 C C . VAL A 1 180 ? -9.079 3.287 7.105 1.00 92.25 180 VAL A C 1
ATOM 1384 O O . VAL A 1 180 ? -9.972 3.157 6.270 1.00 92.25 180 VAL A O 1
ATOM 1387 N N . LEU A 1 181 ? -8.973 2.527 8.191 1.00 92.81 181 LEU A N 1
ATOM 1388 C CA . LEU A 1 181 ? -9.992 1.601 8.670 1.00 92.81 181 LEU A CA 1
ATOM 1389 C C . LEU A 1 181 ? -10.831 2.284 9.745 1.00 92.81 181 LEU A C 1
ATOM 1391 O O . LEU A 1 181 ? -10.307 2.780 10.747 1.00 92.81 181 LEU A O 1
ATOM 1395 N N . TYR A 1 182 ? -12.139 2.257 9.540 1.00 93.62 182 TYR A N 1
ATOM 1396 C CA . TYR A 1 182 ? -13.114 2.828 10.452 1.00 93.62 182 TYR A CA 1
ATOM 1397 C C . TYR A 1 182 ? -13.776 1.759 11.326 1.00 93.62 182 TYR A C 1
ATOM 1399 O O . TYR A 1 182 ? -13.710 0.562 11.039 1.00 93.62 182 TYR A O 1
ATOM 1407 N N . ASN A 1 183 ? -14.416 2.200 12.407 1.00 91.81 183 ASN A N 1
ATOM 1408 C CA . ASN A 1 183 ? -15.042 1.333 13.410 1.00 91.81 183 ASN A CA 1
ATOM 1409 C C . ASN A 1 183 ? -16.171 0.448 12.856 1.00 91.81 183 ASN A C 1
ATOM 1411 O O . ASN A 1 183 ? -16.381 -0.669 13.317 1.00 91.81 183 ASN A O 1
ATOM 1415 N N . ASP A 1 184 ? -16.883 0.905 11.832 1.00 90.19 184 ASP A N 1
ATOM 1416 C CA . ASP A 1 184 ? -17.890 0.103 11.122 1.00 90.19 184 ASP A CA 1
ATOM 1417 C C . ASP A 1 184 ? -17.289 -0.976 10.186 1.00 90.19 184 ASP A C 1
ATOM 1419 O O . ASP A 1 184 ? -18.024 -1.766 9.593 1.00 90.19 184 ASP A O 1
ATOM 1423 N N . GLY A 1 185 ? -15.959 -1.031 10.058 1.00 88.38 185 GLY A N 1
ATOM 1424 C CA . GLY A 1 185 ? -15.224 -1.983 9.229 1.00 88.38 185 GLY A CA 1
ATOM 1425 C C . GLY A 1 185 ? -14.981 -1.535 7.786 1.00 88.38 185 GLY A C 1
ATOM 1426 O O . GLY A 1 185 ? -14.384 -2.296 7.017 1.00 88.38 185 GLY A O 1
ATOM 1427 N N . HIS A 1 186 ? -15.404 -0.331 7.377 1.00 92.81 186 HIS A N 1
ATOM 1428 C CA . HIS A 1 186 ? -15.070 0.161 6.041 1.00 92.81 186 HIS A CA 1
ATOM 1429 C C . HIS A 1 186 ? -13.628 0.669 5.974 1.00 92.81 186 HIS A C 1
ATOM 1431 O O . HIS A 1 186 ? -13.076 1.200 6.937 1.00 92.81 186 HIS A O 1
ATOM 1437 N N . VAL A 1 187 ? -13.020 0.512 4.799 1.00 93.25 187 VAL A N 1
ATOM 1438 C CA . VAL A 1 187 ? -11.687 1.041 4.503 1.00 93.25 187 VAL A CA 1
ATOM 1439 C C . VAL A 1 187 ? -11.818 2.085 3.409 1.00 93.25 187 VAL A C 1
ATOM 1441 O O . VAL A 1 187 ? -12.363 1.784 2.344 1.00 93.25 187 VAL A O 1
ATOM 1444 N N . ALA A 1 188 ? -11.318 3.293 3.661 1.00 93.06 188 ALA A N 1
ATOM 1445 C CA . ALA A 1 188 ? -11.294 4.373 2.682 1.00 93.06 188 ALA A CA 1
ATOM 1446 C C . ALA A 1 188 ? -9.860 4.820 2.395 1.00 93.06 188 ALA A C 1
ATOM 1448 O O . ALA A 1 188 ? -9.056 5.009 3.309 1.00 93.06 188 ALA A O 1
ATOM 1449 N N . TRP A 1 189 ? -9.570 5.031 1.113 1.00 91.88 189 TRP A N 1
ATOM 1450 C CA . TRP A 1 189 ? -8.349 5.701 0.685 1.00 91.88 189 TRP A CA 1
ATOM 1451 C C . TRP A 1 189 ? -8.478 7.208 0.907 1.00 91.88 189 TRP A C 1
ATOM 1453 O O . TRP A 1 189 ? -9.517 7.801 0.606 1.00 91.88 189 TRP A O 1
ATOM 1463 N N . ARG A 1 190 ? -7.405 7.824 1.392 1.00 91.00 190 ARG A N 1
ATOM 1464 C CA . ARG A 1 190 ? -7.266 9.264 1.585 1.00 91.00 190 ARG A CA 1
ATOM 1465 C C . ARG A 1 190 ? -5.966 9.736 0.958 1.00 91.00 190 ARG A C 1
ATOM 1467 O O . ARG A 1 190 ? -4.940 9.054 1.000 1.00 91.00 190 ARG A O 1
ATOM 1474 N N . SER A 1 191 ? -6.016 10.908 0.346 1.00 90.06 191 SER A N 1
A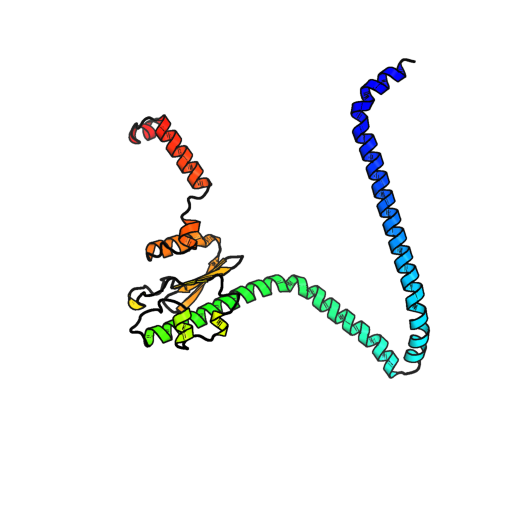TOM 1475 C CA . SER A 1 191 ? -4.840 11.539 -0.241 1.00 90.06 191 SER A CA 1
ATOM 1476 C C . SER A 1 191 ? -3.924 12.099 0.846 1.00 90.06 191 SER A C 1
ATOM 1478 O O . SER A 1 191 ? -4.379 12.482 1.922 1.00 90.06 191 SER A O 1
ATOM 1480 N N . ARG A 1 192 ? -2.625 12.231 0.555 1.00 85.19 192 ARG A N 1
ATOM 1481 C CA . ARG A 1 192 ? -1.667 12.830 1.501 1.00 85.19 192 ARG A CA 1
ATOM 1482 C C . ARG A 1 192 ? -2.040 14.262 1.930 1.00 85.19 192 ARG A C 1
ATOM 1484 O O . ARG A 1 192 ? -1.706 14.669 3.035 1.00 85.19 192 ARG A O 1
ATOM 1491 N N . GLY A 1 193 ? -2.775 15.015 1.107 1.00 82.38 193 GLY A N 1
ATOM 1492 C CA . GLY A 1 193 ? -3.263 16.354 1.468 1.00 82.38 193 GLY A CA 1
ATOM 1493 C C . GLY A 1 193 ? -4.309 16.365 2.592 1.00 82.38 193 GLY A C 1
ATOM 1494 O O . GLY A 1 193 ? -4.445 17.366 3.289 1.00 82.38 193 GLY A O 1
ATOM 1495 N N . GLU A 1 194 ? -5.013 15.251 2.805 1.00 86.31 194 GLU A N 1
ATOM 1496 C CA . GLU A 1 194 ? -6.036 15.093 3.849 1.00 86.31 194 GLU A CA 1
ATOM 1497 C C . GLU A 1 194 ? -5.441 14.646 5.196 1.00 86.31 194 GLU A C 1
ATOM 1499 O O . GLU A 1 194 ? -6.177 14.408 6.153 1.00 86.31 194 GLU A O 1
ATOM 1504 N N . MET A 1 195 ? -4.112 14.537 5.309 1.00 83.06 195 MET A N 1
ATOM 1505 C CA . MET A 1 195 ? -3.452 14.058 6.529 1.00 83.06 195 MET A CA 1
ATOM 1506 C C . MET A 1 195 ? -3.737 14.956 7.740 1.00 83.06 195 MET A C 1
ATOM 1508 O O . MET A 1 195 ? -4.055 14.449 8.817 1.00 83.06 195 MET A O 1
ATOM 1512 N N . ARG A 1 196 ? -3.805 16.280 7.532 1.00 82.12 196 ARG A N 1
ATOM 1513 C CA . ARG A 1 196 ? -4.173 17.241 8.587 1.00 82.12 196 ARG A CA 1
ATOM 1514 C C . ARG A 1 196 ? -5.608 17.044 9.071 1.00 82.12 196 ARG A C 1
ATOM 1516 O O . ARG A 1 196 ? -5.897 17.235 10.252 1.00 82.12 196 ARG A O 1
ATOM 1523 N N . GLU A 1 197 ? -6.515 16.661 8.173 1.00 85.62 197 GLU A N 1
ATOM 1524 C CA . GLU A 1 197 ? -7.901 16.359 8.536 1.00 85.62 197 GLU A CA 1
ATOM 1525 C C . GLU A 1 197 ? -7.983 15.074 9.357 1.00 85.62 197 GLU A C 1
ATOM 1527 O O . GLU A 1 197 ? -8.705 15.041 10.356 1.00 85.62 197 GLU A O 1
ATOM 1532 N N . LEU A 1 198 ? -7.206 14.049 8.989 1.00 87.12 198 LEU A N 1
ATOM 1533 C CA . LEU A 1 198 ? -7.073 12.829 9.781 1.00 87.12 198 LEU A CA 1
ATOM 1534 C C . LEU A 1 198 ? -6.509 13.147 11.171 1.00 87.12 198 LEU A C 1
ATOM 1536 O O . LEU A 1 198 ? -7.114 12.759 12.166 1.00 87.12 198 LEU A O 1
ATOM 1540 N N . ALA A 1 199 ? -5.415 13.906 11.263 1.00 85.69 199 ALA A N 1
ATOM 1541 C CA . ALA A 1 199 ? -4.827 14.318 12.538 1.00 85.69 199 ALA A CA 1
ATOM 1542 C C . ALA A 1 199 ? -5.848 15.052 13.426 1.00 85.69 199 ALA A C 1
ATOM 1544 O O . ALA A 1 199 ? -5.970 14.771 14.618 1.00 85.69 199 ALA A O 1
ATOM 1545 N N . ALA A 1 200 ? -6.644 15.952 12.841 1.00 83.94 200 ALA A N 1
ATOM 1546 C CA . ALA A 1 200 ? -7.708 16.651 13.553 1.00 83.94 200 ALA A CA 1
ATOM 1547 C C . ALA A 1 200 ? -8.846 15.714 14.004 1.00 83.94 200 ALA A C 1
ATOM 1549 O O . ALA A 1 200 ? -9.424 15.928 15.072 1.00 83.94 200 ALA A O 1
ATOM 1550 N N . GLN A 1 201 ? -9.187 14.689 13.216 1.00 86.31 201 GLN A N 1
ATOM 1551 C CA . GLN A 1 201 ? -10.161 13.661 13.606 1.00 86.31 201 GLN A CA 1
ATOM 1552 C C . GLN A 1 201 ? -9.641 12.811 14.767 1.00 86.31 201 GLN A C 1
ATOM 1554 O O . GLN A 1 201 ? -10.355 12.642 15.753 1.00 86.31 201 GLN A O 1
ATOM 1559 N N . LEU A 1 202 ? -8.391 12.354 14.694 1.00 86.56 202 LEU A N 1
ATOM 1560 C CA . LEU A 1 202 ? -7.737 11.586 15.755 1.00 86.56 202 LEU A CA 1
ATOM 1561 C C . LEU A 1 202 ? -7.641 12.384 17.056 1.00 86.56 202 LEU A C 1
ATOM 1563 O O . LEU A 1 202 ? -7.984 11.882 18.124 1.00 86.56 202 LEU A O 1
ATOM 1567 N N . TYR A 1 203 ? -7.304 13.671 16.964 1.00 84.19 203 TYR A N 1
ATOM 1568 C CA . TYR A 1 203 ? -7.313 14.564 18.118 1.00 84.19 203 TYR A CA 1
ATOM 1569 C C . TYR A 1 203 ? -8.703 14.663 18.766 1.00 84.19 203 TYR A C 1
ATOM 1571 O O . TYR A 1 203 ? -8.828 14.582 19.987 1.00 84.19 203 TYR A O 1
ATOM 1579 N N . LYS A 1 204 ? -9.772 14.783 17.964 1.00 83.69 204 LYS A N 1
ATOM 1580 C CA . LYS A 1 204 ? -11.161 14.788 18.465 1.00 83.69 204 LYS A CA 1
ATOM 1581 C C . LYS A 1 204 ? -11.579 13.450 19.077 1.00 83.69 204 LYS A C 1
ATOM 1583 O O . LYS A 1 204 ? -12.407 13.443 19.981 1.00 83.69 204 LYS A O 1
ATOM 1588 N N . GLN A 1 205 ? -11.015 12.347 18.593 1.00 83.75 205 GLN A N 1
ATOM 1589 C CA . GLN A 1 205 ? -11.205 11.004 19.141 1.00 83.75 205 GLN A CA 1
ATOM 1590 C C . GLN A 1 205 ? -10.447 10.794 20.468 1.00 83.75 205 GLN A C 1
ATOM 1592 O O . GLN A 1 205 ? -10.693 9.815 21.168 1.00 83.75 205 GLN A O 1
ATOM 1597 N N . GLY A 1 206 ? -9.561 11.723 20.844 1.00 80.06 206 GLY A N 1
ATOM 1598 C CA . GLY A 1 206 ? -8.712 11.622 22.032 1.00 80.06 206 GLY A CA 1
ATOM 1599 C C . GLY A 1 206 ? -7.404 10.863 21.794 1.00 80.06 206 GLY A C 1
ATOM 1600 O O . GLY A 1 206 ? -6.664 10.628 22.745 1.00 80.06 206 GLY A O 1
ATOM 1601 N N . ASP A 1 207 ? -7.093 10.513 20.544 1.00 78.44 207 ASP A N 1
ATOM 1602 C CA . ASP A 1 207 ? -5.875 9.802 20.147 1.00 78.44 207 ASP A CA 1
ATOM 1603 C C . ASP A 1 207 ? -4.730 10.778 19.869 1.00 78.44 207 ASP A C 1
ATOM 1605 O O . ASP A 1 207 ? -4.375 11.060 18.727 1.00 78.44 207 ASP A O 1
ATOM 1609 N N . VAL A 1 208 ? -4.155 11.321 20.943 1.00 69.69 208 VAL A N 1
ATOM 1610 C CA . VAL A 1 208 ? -3.033 12.279 20.890 1.00 69.69 208 VAL A CA 1
ATOM 1611 C C . VAL A 1 208 ? -1.667 11.632 20.655 1.00 69.69 208 VAL A C 1
ATOM 1613 O O . VAL A 1 208 ? -0.735 12.319 20.237 1.00 69.69 208 VAL A O 1
ATOM 1616 N N . ASP A 1 209 ? -1.539 10.328 20.896 1.00 73.62 209 ASP A N 1
ATOM 1617 C CA . ASP A 1 209 ? -0.270 9.604 20.766 1.00 73.62 209 ASP A CA 1
ATOM 1618 C C . ASP A 1 209 ? 0.013 9.065 19.361 1.00 73.62 209 ASP A C 1
ATOM 1620 O O . ASP A 1 209 ? 1.124 8.604 19.099 1.00 73.62 209 ASP A O 1
ATOM 1624 N N . ALA A 1 210 ? -0.946 9.176 18.442 1.00 77.50 210 ALA A N 1
ATOM 1625 C CA . ALA A 1 210 ? -0.773 8.732 17.068 1.00 77.50 210 ALA A CA 1
ATOM 1626 C C . ALA A 1 210 ? 0.379 9.482 16.379 1.00 77.50 210 ALA A C 1
ATOM 1628 O O . ALA A 1 210 ? 0.481 10.711 16.462 1.00 77.50 210 ALA A O 1
ATOM 1629 N N . ASN A 1 211 ? 1.214 8.757 15.632 1.00 78.31 211 ASN A N 1
ATOM 1630 C CA . ASN A 1 211 ? 2.351 9.340 14.910 1.00 78.31 211 ASN A CA 1
ATOM 1631 C C . ASN A 1 211 ? 1.943 10.503 13.987 1.00 78.31 211 ASN A C 1
ATOM 1633 O O . ASN A 1 211 ? 2.538 11.577 14.063 1.00 78.31 211 ASN A O 1
ATOM 1637 N N . VAL A 1 212 ? 0.852 10.349 13.230 1.00 77.38 212 VAL A N 1
ATOM 1638 C CA . VAL A 1 212 ? 0.277 11.417 12.389 1.00 77.38 212 VAL A CA 1
ATOM 1639 C C . VAL A 1 212 ? -0.072 12.671 13.188 1.00 77.38 212 VAL A C 1
ATOM 1641 O O . VAL A 1 212 ? 0.214 13.783 12.759 1.00 77.38 212 VAL A O 1
ATOM 1644 N N . VAL A 1 213 ? -0.646 12.514 14.381 1.00 77.31 213 VAL A N 1
ATOM 1645 C CA . VAL A 1 213 ? -1.012 13.648 15.240 1.00 77.31 213 VAL A CA 1
ATOM 1646 C C . VAL A 1 213 ? 0.239 14.373 15.734 1.00 77.31 213 VAL A C 1
ATOM 1648 O O . VAL A 1 213 ? 0.271 15.602 15.743 1.00 77.31 213 VAL A O 1
ATOM 1651 N N . ARG A 1 214 ? 1.300 13.635 16.083 1.00 74.12 214 ARG A N 1
ATOM 1652 C CA . ARG A 1 214 ? 2.585 14.211 16.511 1.00 74.12 214 ARG A 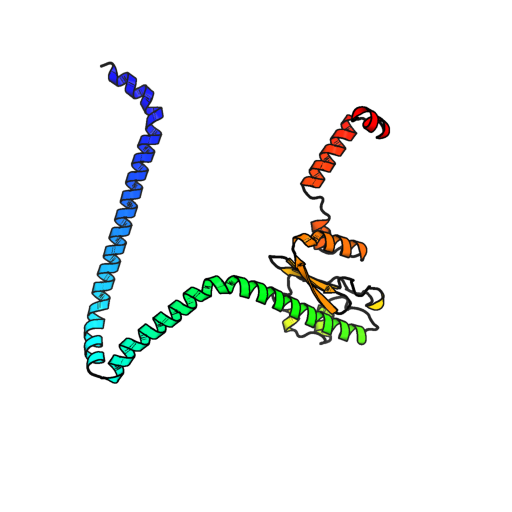CA 1
ATOM 1653 C C . ARG A 1 214 ? 3.323 14.942 15.392 1.00 74.12 214 ARG A C 1
ATOM 1655 O O . ARG A 1 214 ? 4.045 15.893 15.688 1.00 74.12 214 ARG A O 1
ATOM 1662 N N . GLU A 1 215 ? 3.194 14.496 14.148 1.00 72.69 215 GLU A N 1
ATOM 1663 C CA . GLU A 1 215 ? 3.864 15.115 13.002 1.00 72.69 215 GLU A CA 1
ATOM 1664 C C . GLU A 1 215 ? 3.097 16.319 12.453 1.00 72.69 215 GLU A C 1
ATOM 1666 O O . GLU A 1 215 ? 3.694 17.384 12.327 1.00 72.69 215 GLU A O 1
ATOM 1671 N N . ASP A 1 216 ? 1.788 16.205 12.220 1.00 70.81 216 ASP A N 1
ATOM 1672 C CA . ASP A 1 216 ? 0.993 17.258 11.567 1.00 70.81 216 ASP A CA 1
ATOM 1673 C C . ASP A 1 216 ? 0.518 18.376 12.511 1.00 70.81 216 ASP A C 1
ATOM 1675 O O . ASP A 1 216 ? 0.212 19.480 12.053 1.00 70.81 216 ASP A O 1
ATOM 1679 N N . LEU A 1 217 ? 0.453 18.141 13.831 1.00 65.38 217 LEU A N 1
ATOM 1680 C CA . LEU A 1 217 ? 0.242 19.225 14.805 1.00 65.38 217 LEU A CA 1
ATOM 1681 C C . LEU A 1 217 ? 1.519 20.024 15.085 1.00 65.38 217 LEU A C 1
ATOM 1683 O O . LEU A 1 217 ? 1.460 21.034 15.796 1.00 65.38 217 LEU A O 1
ATOM 1687 N N . ARG A 1 218 ? 2.680 19.616 14.549 1.00 64.06 218 ARG A N 1
ATOM 1688 C CA . ARG A 1 218 ? 3.829 20.522 14.521 1.00 64.06 218 ARG A CA 1
ATOM 1689 C C . ARG A 1 218 ? 3.444 21.693 13.635 1.00 64.06 218 ARG A C 1
ATOM 1691 O O . ARG A 1 218 ? 3.084 21.511 12.478 1.00 64.06 218 ARG A O 1
ATOM 1698 N N . LEU A 1 219 ? 3.515 22.894 14.206 1.00 62.84 219 LEU A N 1
ATOM 1699 C CA . LEU A 1 219 ? 3.334 24.136 13.463 1.00 62.84 219 LEU A CA 1
ATOM 1700 C C . LEU A 1 219 ? 4.174 24.050 12.187 1.00 62.84 219 LEU A C 1
ATOM 1702 O O . LEU A 1 219 ? 5.383 23.815 12.258 1.00 62.84 219 LEU A O 1
ATOM 1706 N N . SER A 1 220 ? 3.532 24.197 11.029 1.00 65.19 220 SER A N 1
ATOM 1707 C CA . SER A 1 220 ? 4.258 24.223 9.763 1.00 65.19 220 SER A CA 1
ATOM 1708 C C . SER A 1 220 ? 5.236 25.397 9.767 1.00 65.19 220 SER A C 1
ATOM 1710 O O . SER A 1 220 ? 5.006 26.397 10.445 1.00 65.19 220 SER A O 1
ATOM 1712 N N . GLU A 1 221 ? 6.323 25.321 9.000 1.00 68.00 221 GLU A N 1
ATOM 1713 C CA . GLU A 1 221 ? 7.343 26.383 8.966 1.00 68.00 221 GLU A CA 1
ATOM 1714 C C . GLU A 1 221 ? 6.747 27.767 8.620 1.00 68.00 221 GLU A C 1
ATOM 1716 O O . GLU A 1 221 ? 7.180 28.790 9.148 1.00 68.00 221 GLU A O 1
ATOM 1721 N N . ALA A 1 222 ? 5.670 27.789 7.826 1.00 68.12 222 ALA A N 1
ATOM 1722 C CA . ALA A 1 222 ? 4.893 28.985 7.506 1.00 68.12 222 ALA A CA 1
ATOM 1723 C C . ALA A 1 222 ? 4.048 29.510 8.686 1.00 68.12 222 ALA A C 1
ATOM 1725 O O . ALA A 1 222 ? 4.004 30.718 8.920 1.00 68.12 222 ALA A O 1
ATOM 1726 N N . GLU A 1 223 ? 3.401 28.628 9.454 1.00 67.94 223 GLU A N 1
ATOM 1727 C CA . GLU A 1 223 ? 2.667 28.997 10.678 1.00 67.94 223 GLU A CA 1
ATOM 1728 C C . GLU A 1 223 ? 3.627 29.434 11.794 1.00 67.94 223 GLU A C 1
ATOM 1730 O O . GLU A 1 223 ? 3.311 30.327 12.579 1.00 67.94 223 GLU A O 1
ATOM 1735 N N . LEU A 1 224 ? 4.825 28.850 11.837 1.00 68.62 224 LEU A N 1
ATOM 1736 C CA . LEU A 1 224 ? 5.910 29.235 12.734 1.00 68.62 224 LEU A CA 1
ATOM 1737 C C . LEU A 1 224 ? 6.457 30.626 12.389 1.00 68.62 224 LEU A C 1
ATOM 1739 O O . LEU A 1 224 ? 6.703 31.419 13.299 1.00 68.62 224 LEU A O 1
ATOM 1743 N N . ASP A 1 225 ? 6.607 30.954 11.104 1.00 77.00 225 ASP A N 1
ATOM 1744 C CA . ASP A 1 225 ? 7.000 32.290 10.642 1.00 77.00 225 ASP A CA 1
ATOM 1745 C C . ASP A 1 225 ? 5.913 33.339 10.924 1.00 77.00 225 ASP A C 1
ATOM 1747 O O . ASP A 1 225 ? 6.224 34.413 11.442 1.00 77.00 225 ASP A O 1
ATOM 1751 N N . ASP A 1 226 ? 4.635 33.026 10.686 1.00 76.38 226 ASP A N 1
ATOM 1752 C CA . ASP A 1 226 ? 3.516 33.915 11.031 1.00 76.38 226 ASP A CA 1
ATOM 1753 C C . ASP A 1 226 ? 3.416 34.137 12.548 1.00 76.38 226 ASP A C 1
ATOM 1755 O O . ASP A 1 226 ? 3.374 35.280 13.008 1.00 76.38 226 ASP A O 1
ATOM 1759 N N . TYR A 1 227 ? 3.509 33.073 13.353 1.00 69.12 227 TYR A N 1
ATOM 1760 C CA . TYR A 1 227 ? 3.567 33.185 14.812 1.00 69.12 227 TYR A CA 1
ATOM 1761 C C . TYR A 1 227 ? 4.765 34.024 15.263 1.00 69.12 227 TYR A C 1
ATOM 1763 O O . TYR A 1 227 ? 4.629 34.901 16.114 1.00 69.12 227 TYR A O 1
ATOM 1771 N N . THR A 1 228 ? 5.938 33.814 14.664 1.00 72.88 228 THR A N 1
ATOM 1772 C CA . THR A 1 228 ? 7.157 34.570 14.979 1.00 72.88 228 THR A CA 1
ATOM 1773 C C . THR A 1 228 ? 7.013 36.040 14.591 1.00 72.88 228 THR A C 1
ATOM 1775 O O . THR A 1 228 ? 7.411 36.922 15.357 1.00 72.88 228 THR A O 1
ATOM 1778 N N . LYS A 1 229 ? 6.400 36.344 13.444 1.00 79.56 229 LYS A N 1
ATOM 1779 C CA . LYS A 1 229 ? 6.085 37.710 13.005 1.00 79.56 229 LYS A CA 1
ATOM 1780 C C . LYS A 1 229 ? 5.095 38.376 13.949 1.00 79.56 229 LYS A C 1
ATOM 1782 O O . LYS A 1 229 ? 5.372 39.484 14.408 1.00 79.56 229 LYS A O 1
ATOM 1787 N N . GLN A 1 230 ? 4.003 37.705 14.304 1.00 71.75 230 GLN A N 1
ATOM 1788 C CA . GLN A 1 230 ? 3.002 38.209 15.244 1.00 71.75 230 GLN A CA 1
ATOM 1789 C C . GLN A 1 230 ? 3.577 38.396 16.653 1.00 71.75 230 GLN A C 1
ATOM 1791 O O . GLN A 1 230 ? 3.338 39.427 17.281 1.00 71.75 230 GLN A O 1
ATOM 1796 N N . TYR A 1 231 ? 4.394 37.460 17.133 1.00 70.56 231 TYR A N 1
ATOM 1797 C CA . TYR A 1 231 ? 5.087 37.547 18.417 1.00 70.56 231 TYR A CA 1
ATOM 1798 C C . TYR A 1 231 ? 6.072 38.718 18.440 1.00 70.56 231 TYR A C 1
ATOM 1800 O O . TYR A 1 231 ? 6.062 39.534 19.364 1.00 70.56 231 TYR A O 1
ATOM 1808 N N . ASN A 1 232 ? 6.896 38.857 17.400 1.00 74.19 232 ASN A N 1
ATOM 1809 C CA . ASN A 1 232 ? 7.841 39.964 17.282 1.00 74.19 232 ASN A CA 1
ATOM 1810 C C . ASN A 1 232 ? 7.126 41.313 17.142 1.00 74.19 232 ASN A C 1
ATOM 1812 O O . ASN A 1 232 ? 7.586 42.311 17.703 1.00 74.19 232 ASN A O 1
ATOM 1816 N N . LEU A 1 233 ? 5.983 41.349 16.456 1.00 68.19 233 LEU A N 1
ATOM 1817 C CA . LEU A 1 233 ? 5.121 42.521 16.362 1.00 68.19 233 LEU A CA 1
ATOM 1818 C C . LEU A 1 233 ? 4.532 42.879 17.737 1.00 68.19 233 LEU A C 1
ATOM 1820 O O . LEU A 1 233 ? 4.695 44.008 18.195 1.00 68.19 233 LEU A O 1
ATOM 1824 N N . ALA A 1 234 ? 3.947 41.919 18.455 1.00 60.25 234 ALA A N 1
ATOM 1825 C CA . ALA A 1 234 ? 3.400 42.116 19.799 1.00 60.25 234 ALA A CA 1
ATOM 1826 C C . ALA A 1 234 ? 4.471 42.560 20.813 1.00 60.25 234 ALA A C 1
ATOM 1828 O O . ALA A 1 234 ? 4.238 43.465 21.621 1.00 60.25 234 ALA A O 1
ATOM 1829 N N . LYS A 1 235 ? 5.678 41.988 20.726 1.00 69.56 235 LYS A N 1
ATOM 1830 C CA . LYS A 1 235 ? 6.841 42.358 21.544 1.00 69.56 235 LYS A CA 1
ATOM 1831 C C . LYS A 1 235 ? 7.296 43.793 21.275 1.00 69.56 235 LYS A C 1
ATOM 1833 O O . LYS A 1 235 ? 7.566 44.532 22.223 1.00 69.56 235 LYS A O 1
ATOM 1838 N N . ARG A 1 236 ? 7.332 44.225 20.007 1.00 66.62 236 ARG A N 1
ATOM 1839 C CA . ARG A 1 236 ? 7.615 45.626 19.633 1.00 66.62 236 ARG A CA 1
ATOM 1840 C C . ARG A 1 236 ? 6.541 46.589 20.145 1.00 66.62 236 ARG A C 1
ATOM 1842 O O . ARG A 1 236 ? 6.856 47.727 20.482 1.00 66.62 236 ARG A O 1
ATOM 1849 N N . LEU A 1 237 ? 5.300 46.126 20.259 1.00 62.03 237 LEU A N 1
ATOM 1850 C CA . LEU A 1 237 ? 4.149 46.932 20.667 1.00 62.03 237 LEU A CA 1
ATOM 1851 C C . LEU A 1 237 ? 3.940 47.028 22.193 1.00 62.03 237 LEU A C 1
ATOM 1853 O O . LEU A 1 237 ? 2.994 47.693 22.622 1.00 62.03 237 LEU A O 1
ATOM 1857 N N . LYS A 1 238 ? 4.817 46.423 23.018 1.00 59.53 238 LYS A N 1
ATOM 1858 C CA . LYS A 1 238 ? 4.814 46.508 24.500 1.00 59.53 238 LYS A CA 1
ATOM 1859 C C . LYS A 1 238 ? 3.409 46.381 25.131 1.00 59.53 238 LYS A C 1
ATOM 1861 O O . LYS A 1 238 ? 3.075 47.115 26.058 1.00 59.53 238 LYS A O 1
ATOM 1866 N N . GLY A 1 239 ? 2.573 45.473 24.623 1.00 55.44 239 GLY A N 1
ATOM 1867 C CA . GLY A 1 239 ? 1.277 45.147 25.237 1.00 55.44 239 GLY A CA 1
ATOM 1868 C C . GLY A 1 239 ? 0.152 46.179 25.068 1.00 55.44 239 GLY A C 1
ATOM 1869 O O . GLY A 1 239 ? -0.792 46.170 25.855 1.00 55.44 239 GLY A O 1
ATOM 1870 N N . LYS A 1 240 ? 0.193 47.071 24.068 1.00 51.94 240 LYS A N 1
ATOM 1871 C CA . LYS A 1 240 ? -0.960 47.947 23.778 1.00 51.94 240 LYS A CA 1
ATOM 1872 C C . LYS A 1 240 ? -2.066 47.168 23.038 1.00 51.94 240 LYS A C 1
ATOM 1874 O O . LYS A 1 240 ? -1.830 46.620 21.968 1.00 51.94 240 LYS A O 1
ATOM 1879 N N . SER A 1 241 ? -3.249 47.113 23.661 1.00 47.44 241 SER A N 1
ATOM 1880 C CA . SER A 1 241 ? -4.448 46.339 23.279 1.00 47.44 241 SER A CA 1
ATOM 1881 C C . SER A 1 241 ? -4.855 46.456 21.799 1.00 47.44 241 SER A C 1
ATOM 1883 O O . SER A 1 241 ? -4.852 47.553 21.235 1.00 47.44 241 SER A O 1
ATOM 1885 N N . ARG A 1 242 ? -5.275 45.317 21.212 1.00 52.53 242 ARG A N 1
ATOM 1886 C CA . ARG A 1 242 ? -5.758 45.131 19.823 1.00 52.53 242 ARG A CA 1
ATOM 1887 C C . ARG A 1 242 ? -6.748 46.207 19.350 1.00 52.53 242 ARG A C 1
ATOM 1889 O O . ARG A 1 242 ? -6.725 46.562 18.180 1.00 52.53 242 ARG A O 1
ATOM 1896 N N . ALA A 1 243 ? -7.536 46.791 20.254 1.00 49.56 243 ALA A N 1
ATOM 1897 C CA . ALA A 1 243 ? -8.516 47.836 19.940 1.00 49.56 243 ALA A CA 1
ATOM 1898 C C . ALA A 1 243 ? -7.915 49.127 19.339 1.00 49.56 243 ALA A C 1
ATOM 1900 O O . ALA A 1 243 ? -8.642 49.921 18.751 1.00 49.56 243 ALA A O 1
ATOM 1901 N N . LYS A 1 244 ? -6.599 49.358 19.470 1.00 46.88 244 LYS A N 1
ATOM 1902 C CA . LYS A 1 244 ? -5.923 50.544 18.912 1.00 46.88 244 LYS A CA 1
ATOM 1903 C C . LYS A 1 244 ? -5.332 50.324 17.510 1.00 46.88 244 LYS A C 1
ATOM 1905 O O . LYS A 1 244 ? -4.816 51.273 16.931 1.00 46.88 244 LYS A O 1
ATOM 1910 N N . LEU A 1 245 ? -5.394 49.098 16.979 1.00 51.19 245 LEU A N 1
ATOM 1911 C CA . LEU A 1 245 ? -4.872 48.736 15.654 1.00 51.19 245 LEU A CA 1
ATOM 1912 C C . LEU A 1 245 ? -5.914 48.896 14.538 1.00 51.19 245 LEU A C 1
ATOM 1914 O O . LEU A 1 245 ? -5.560 49.420 13.488 1.00 51.19 245 LEU A O 1
ATOM 1918 N N . ASP A 1 246 ? -7.190 48.577 14.781 1.00 53.09 246 ASP A N 1
ATOM 1919 C CA . ASP A 1 246 ? -8.258 48.769 13.776 1.00 53.09 246 ASP A CA 1
ATOM 1920 C C . ASP A 1 246 ? -8.504 50.252 13.437 1.00 53.09 246 ASP A C 1
ATOM 1922 O O . ASP A 1 246 ? -8.996 50.571 12.362 1.00 53.09 246 ASP A O 1
ATOM 1926 N N . GLN A 1 247 ? -8.095 51.181 14.313 1.00 49.66 247 GLN A N 1
ATOM 1927 C CA . GLN A 1 247 ? -8.118 52.628 14.045 1.00 49.66 247 GLN A CA 1
ATOM 1928 C C . GLN A 1 247 ? -6.915 53.152 13.238 1.00 49.66 247 GLN A C 1
ATOM 1930 O O . GLN A 1 247 ? -6.918 54.319 12.862 1.00 49.66 247 GLN A O 1
ATOM 1935 N N . LEU A 1 248 ? -5.871 52.346 13.019 1.00 47.31 248 LEU A N 1
ATOM 1936 C CA . LEU A 1 248 ? -4.652 52.757 12.300 1.00 47.31 248 LEU A CA 1
ATOM 1937 C C . LEU A 1 248 ? -4.496 52.078 10.931 1.00 47.31 248 LEU A C 1
ATOM 1939 O O . LEU A 1 248 ? -3.589 52.444 10.187 1.00 47.31 248 LEU A O 1
ATOM 1943 N N . VAL A 1 249 ? -5.333 51.082 10.622 1.00 51.19 249 VAL A N 1
ATOM 1944 C CA . VAL A 1 249 ? -5.289 50.298 9.371 1.00 51.19 249 VAL A CA 1
ATOM 1945 C C . VAL A 1 249 ? -6.551 50.506 8.505 1.00 51.19 249 VAL A C 1
ATOM 1947 O O . VAL A 1 249 ? -6.653 49.927 7.428 1.00 51.19 249 VAL A O 1
ATOM 1950 N N . GLY A 1 250 ? -7.482 51.369 8.931 1.00 43.91 250 GLY A N 1
ATOM 1951 C CA . GLY A 1 250 ? -8.473 52.008 8.050 1.00 43.91 250 GLY A CA 1
ATOM 1952 C C . GLY A 1 250 ? -7.959 53.353 7.558 1.00 43.91 250 GLY A C 1
ATOM 1953 O O . GLY A 1 250 ? -8.186 53.663 6.369 1.00 43.91 250 GLY A O 1
#